Protein AF-A0A9E4I296-F1 (afdb_monomer_lite)

Sequence (325 aa):
MSIDKPSLLQEIITLGSLAELRAVCKNPHLSRGFYSGLVRCWNDNNGAQNANLTAVSNDRFKHILLFLSRNPRVSTNLDPFRLDVRGGLDHLEFNTRCWKLATVVPVEPDWAYVLSKLYRNLHRYTDDFDDVEQVLDRWRPAEEDAGVFSDENPFCAVREQIAAKFLIPSIDMLNDDDIAVRQAFYRTFDPERSEFRHFDWAEWLERDDWCDIWLSSNENIWRSTIGRSKLRGLLGCKSTKNPDYFVINEFDEREEEYRKSNPEWFDNQEDNEEYKNSDAELDRIRELEQIVWNLANAIDKRRSVGAVWLLLAALVGSFFGTAIW

Foldseek 3Di:
DDPPDDDPVLCCLAPNDLVSLLCVLQPQPDALLVLLVLLVLDDLPPDPDPPPHPRHDPVSSLSSLQSNLNHVVQLDPDPLVPDDVVSSVSNQSNLLSLLCCLVRPDLDQSSLQSSLSNLVRHADDDLSDPDLVVSLVNLDDDPVPVPPPDPPRSSLSNSLSSLLHNPDQDVCLCVPPRPSSVLSNLQHDACPPPRNVPDQCLVVCVVPVCSLVSNLNHVNLLLDPSSLVSSLVNVVVVCVVPVDPVSNVVSVVVNVVCCVVPVVSVVVPPPPPVVVVVVVVVVVVVVVVVVVVVVVVVVVVVVVVVVVVVVVVVVVVVVVVVVVD

Radius of gyration: 29.54 Å; chains: 1; bounding box: 55×49×124 Å

pLDDT: mean 83.53, std 15.39, range [41.41, 97.94]

Structure (mmCIF, N/CA/C/O backbone):
data_AF-A0A9E4I296-F1
#
_entry.id   AF-A0A9E4I296-F1
#
loop_
_atom_site.group_PDB
_atom_site.id
_atom_site.type_symbol
_atom_site.label_atom_id
_atom_site.label_alt_id
_atom_site.label_comp_id
_atom_site.label_asym_id
_atom_site.label_entity_id
_atom_site.label_seq_id
_atom_site.pdbx_PDB_ins_code
_atom_site.Cartn_x
_atom_site.Cartn_y
_atom_site.Cartn_z
_atom_site.occupancy
_atom_site.B_iso_or_equiv
_atom_site.auth_seq_id
_atom_site.auth_comp_id
_atom_site.auth_asym_id
_atom_site.auth_atom_id
_atom_site.pdbx_PDB_model_num
ATOM 1 N N . MET A 1 1 ? -21.985 -10.794 42.703 1.00 41.78 1 MET A N 1
ATOM 2 C CA . MET A 1 1 ? -21.148 -10.639 41.496 1.00 41.78 1 MET A CA 1
ATOM 3 C C . MET A 1 1 ? -20.792 -9.169 41.383 1.00 41.78 1 MET A C 1
ATOM 5 O O . MET A 1 1 ? -21.693 -8.365 41.191 1.00 41.78 1 MET A O 1
ATOM 9 N N . SER A 1 2 ? -19.530 -8.816 41.631 1.00 41.41 2 SER A N 1
ATOM 10 C CA . SER A 1 2 ? -19.021 -7.463 41.379 1.00 41.41 2 SER A CA 1
ATOM 11 C C . SER A 1 2 ? -18.905 -7.305 39.868 1.00 41.41 2 SER A C 1
ATOM 13 O O . SER A 1 2 ? -18.220 -8.106 39.238 1.00 41.41 2 SER A O 1
ATOM 15 N N . ILE A 1 3 ? -19.623 -6.351 39.277 1.00 50.31 3 ILE A N 1
ATOM 16 C CA . ILE A 1 3 ? -19.377 -5.957 37.889 1.00 50.31 3 ILE A CA 1
ATOM 17 C C . ILE A 1 3 ? -18.086 -5.148 37.949 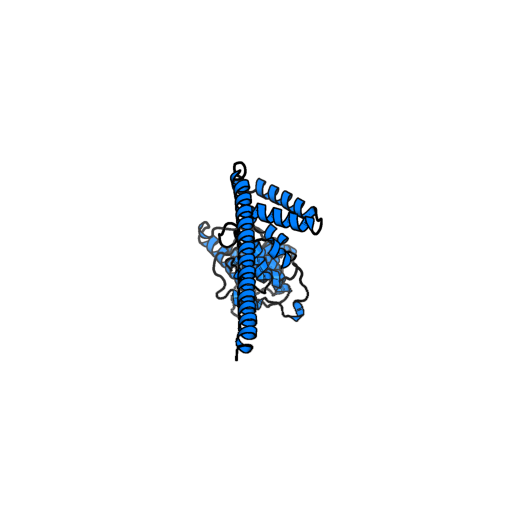1.00 50.31 3 ILE A C 1
ATOM 19 O O . ILE A 1 3 ? -18.099 -4.015 38.434 1.00 50.31 3 ILE A O 1
ATOM 23 N N . ASP A 1 4 ? -16.969 -5.763 37.562 1.00 66.62 4 ASP A N 1
ATOM 24 C CA . ASP A 1 4 ? -15.686 -5.072 37.505 1.00 66.62 4 ASP A CA 1
ATOM 25 C C . ASP A 1 4 ? -15.844 -3.817 36.650 1.00 66.62 4 ASP A C 1
ATOM 27 O O . ASP A 1 4 ? -16.292 -3.862 35.501 1.00 66.62 4 ASP A O 1
ATOM 31 N N . LYS A 1 5 ? -15.538 -2.669 37.257 1.00 69.75 5 LYS A N 1
ATOM 32 C CA . LYS A 1 5 ? -15.625 -1.379 36.584 1.00 69.75 5 LYS A CA 1
ATOM 33 C C . LYS A 1 5 ? -14.701 -1.426 35.356 1.00 69.75 5 LYS A C 1
ATOM 35 O O . LYS A 1 5 ? -13.534 -1.794 35.517 1.00 69.75 5 LYS A O 1
ATOM 40 N N . PRO A 1 6 ? -15.180 -1.061 34.152 1.00 74.44 6 PRO A N 1
ATOM 41 C CA . PRO A 1 6 ? -14.331 -1.033 32.970 1.00 74.44 6 PRO A CA 1
ATOM 42 C C . PRO A 1 6 ? -13.125 -0.122 33.217 1.00 74.44 6 PRO A C 1
ATOM 44 O O . PRO A 1 6 ? -13.228 0.902 33.899 1.00 74.44 6 PRO A O 1
ATOM 47 N N . SER A 1 7 ? -11.965 -0.505 32.682 1.00 86.69 7 SER A N 1
ATOM 48 C CA . SER A 1 7 ? -10.779 0.350 32.758 1.00 86.69 7 SER A CA 1
ATOM 49 C C . SER A 1 7 ? -11.037 1.682 32.042 1.00 86.69 7 SER A C 1
ATOM 51 O O . SER A 1 7 ? -11.818 1.738 31.093 1.00 86.69 7 SER A O 1
ATOM 53 N N . LEU A 1 8 ? -10.340 2.750 32.446 1.00 89.31 8 LEU A N 1
ATOM 54 C CA . LEU A 1 8 ? -10.450 4.061 31.791 1.00 89.31 8 LEU A CA 1
ATOM 55 C C . LEU A 1 8 ? -10.202 3.970 30.275 1.00 89.31 8 LEU A C 1
ATOM 57 O O . LEU A 1 8 ? -10.884 4.618 29.489 1.00 89.31 8 LEU A O 1
ATOM 61 N N . LEU A 1 9 ? -9.252 3.130 29.849 1.00 89.19 9 LEU A N 1
ATOM 62 C CA . LEU A 1 9 ? -8.991 2.906 28.427 1.00 89.19 9 LEU A CA 1
ATOM 63 C C . LEU A 1 9 ? -10.191 2.259 27.728 1.00 89.19 9 LEU A C 1
ATOM 65 O O . LEU A 1 9 ? -10.546 2.690 26.637 1.00 89.19 9 LEU A O 1
ATOM 69 N N . GLN A 1 10 ? -10.848 1.282 28.359 1.00 87.12 10 GLN A N 1
ATOM 70 C CA . GLN A 1 10 ? -12.055 0.650 27.818 1.00 87.12 10 GLN A CA 1
ATOM 71 C C . GLN A 1 10 ? -13.196 1.662 27.651 1.00 87.12 10 GLN A C 1
ATOM 73 O O . GLN A 1 10 ? -13.896 1.654 26.637 1.00 87.12 10 GLN A O 1
ATOM 78 N N . GLU A 1 11 ? -13.360 2.558 28.623 1.00 90.44 11 GLU A N 1
ATOM 79 C CA . GLU A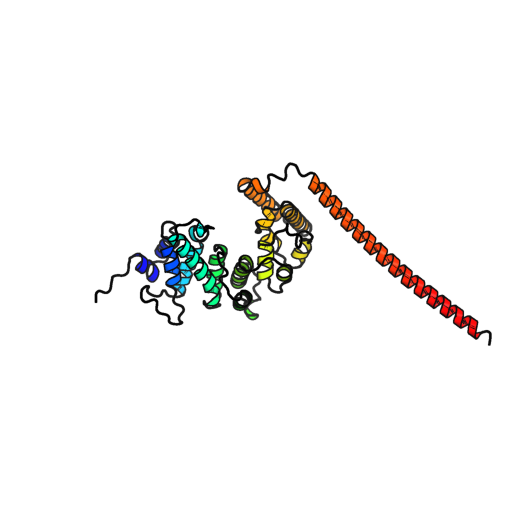 1 11 ? -14.354 3.630 28.576 1.00 90.44 11 GLU A CA 1
ATOM 80 C C . GLU A 1 11 ? -14.045 4.619 27.442 1.00 90.44 11 GLU A C 1
ATOM 82 O O . GLU A 1 11 ? -14.927 4.941 26.649 1.00 90.44 11 GLU A O 1
ATOM 87 N N . ILE A 1 12 ? -12.777 5.005 27.258 1.00 92.81 12 ILE A N 1
ATOM 88 C CA . ILE A 1 12 ? -12.362 5.855 26.131 1.00 92.81 12 ILE A CA 1
ATOM 89 C C . ILE A 1 12 ? -12.603 5.157 24.786 1.00 92.81 12 ILE A C 1
ATOM 91 O O . ILE A 1 12 ? -13.111 5.776 23.851 1.00 92.81 12 ILE A O 1
ATOM 95 N N . ILE A 1 13 ? -12.267 3.871 24.667 1.00 91.69 13 ILE A N 1
ATOM 96 C CA . ILE A 1 13 ? -12.440 3.103 23.425 1.00 91.69 13 ILE A CA 1
ATOM 97 C C . ILE A 1 13 ? -13.916 3.060 23.022 1.00 91.69 13 ILE A C 1
ATOM 99 O O . ILE A 1 13 ? -14.250 3.336 21.867 1.00 91.69 13 ILE A O 1
ATOM 103 N N . THR A 1 14 ? -14.795 2.768 23.978 1.00 90.38 14 THR A N 1
ATOM 104 C CA . THR A 1 14 ? -16.224 2.551 23.722 1.00 90.38 14 THR A CA 1
ATOM 105 C C . THR A 1 14 ? -17.031 3.849 23.657 1.00 90.38 14 THR A C 1
ATOM 107 O O . THR A 1 14 ? -17.846 3.999 22.750 1.00 90.38 14 THR A O 1
ATOM 110 N N . LEU A 1 15 ? -16.790 4.799 24.566 1.00 91.62 15 LEU A N 1
ATOM 111 C CA . LEU A 1 15 ? -17.649 5.970 24.789 1.00 91.62 15 LEU A CA 1
ATOM 112 C C . LEU A 1 15 ? -16.918 7.319 24.740 1.00 91.62 15 LEU A C 1
ATOM 114 O O . LEU A 1 15 ? -17.573 8.353 24.633 1.00 91.62 15 LEU A O 1
ATOM 118 N N . GLY A 1 16 ? -15.584 7.333 24.803 1.00 94.00 16 GLY A N 1
ATOM 119 C CA . GLY A 1 16 ? -14.805 8.575 24.804 1.00 94.00 16 GLY A CA 1
ATOM 120 C C . GLY A 1 16 ? -15.031 9.451 23.567 1.00 94.00 16 GLY A C 1
ATOM 121 O O . GLY A 1 16 ? -15.487 9.004 22.509 1.00 94.00 16 GLY A O 1
ATOM 122 N N . SER A 1 17 ? -14.638 10.715 23.641 1.00 97.12 17 SER A N 1
ATOM 123 C CA . SER A 1 17 ? -14.617 11.597 22.472 1.00 97.12 17 SER A CA 1
ATOM 124 C C . SER A 1 17 ? -13.666 11.076 21.379 1.00 97.12 17 SER A C 1
ATOM 126 O O . SER A 1 17 ? -12.742 10.300 21.639 1.00 97.12 17 SER A O 1
ATOM 128 N N . LEU A 1 18 ? -13.843 11.524 20.128 1.00 97.12 18 LEU A N 1
ATOM 129 C CA . LEU A 1 18 ? -12.904 11.185 19.045 1.00 97.12 18 LEU A CA 1
ATOM 130 C C . LEU A 1 18 ? -11.486 11.715 19.312 1.00 97.12 18 LEU A C 1
ATOM 132 O O . LEU A 1 18 ? -10.519 11.121 18.840 1.00 97.12 18 LEU A O 1
ATOM 136 N N . ALA A 1 19 ? -11.350 12.809 20.068 1.00 97.62 19 ALA A N 1
ATOM 137 C CA . ALA A 1 19 ? -10.053 13.356 20.455 1.00 97.62 19 ALA A CA 1
ATOM 138 C C . ALA A 1 19 ? -9.314 12.418 21.421 1.00 97.62 19 ALA A C 1
ATOM 140 O O . ALA A 1 19 ? -8.141 12.117 21.199 1.00 97.62 19 ALA A O 1
ATOM 141 N N . GLU A 1 20 ? -10.010 11.902 22.437 1.00 97.12 20 GLU A N 1
ATOM 142 C CA . GLU A 1 20 ? -9.451 10.926 23.379 1.00 97.12 20 GLU A CA 1
ATOM 143 C C . GLU A 1 20 ? -9.133 9.605 22.679 1.00 97.12 20 GLU A C 1
ATOM 145 O O . GLU A 1 20 ? -8.028 9.082 22.829 1.00 97.12 20 GLU A O 1
ATOM 150 N N . LEU A 1 21 ? -10.048 9.108 21.838 1.00 96.38 21 LEU A N 1
ATOM 151 C CA . LEU A 1 21 ? -9.815 7.903 21.043 1.00 96.38 21 LEU A CA 1
ATOM 152 C C . LEU A 1 21 ? -8.576 8.054 20.157 1.00 96.38 21 LEU A C 1
ATOM 154 O O . LEU A 1 21 ? -7.716 7.178 20.127 1.00 96.38 21 LEU A O 1
ATOM 158 N N . ARG A 1 22 ? -8.454 9.189 19.459 1.00 96.81 22 ARG A N 1
ATOM 159 C CA . ARG A 1 22 ? -7.293 9.494 18.620 1.00 96.81 22 ARG A CA 1
ATOM 160 C C . ARG A 1 22 ? -6.010 9.542 19.436 1.00 96.81 22 ARG A C 1
ATOM 162 O O . ARG A 1 22 ? -5.003 9.014 18.972 1.00 96.81 22 ARG A O 1
ATOM 169 N N . ALA A 1 23 ? -6.032 10.179 20.605 1.00 96.19 23 ALA A N 1
ATOM 170 C CA . ALA A 1 23 ? -4.871 10.256 21.483 1.00 96.19 23 ALA A CA 1
ATOM 171 C C . ALA A 1 23 ? -4.414 8.855 21.907 1.00 96.19 23 ALA A C 1
ATOM 173 O O . ALA A 1 23 ? -3.231 8.550 21.800 1.00 96.19 23 ALA A O 1
ATOM 174 N N . VAL A 1 24 ? -5.350 7.981 22.290 1.00 95.25 24 VAL A N 1
ATOM 175 C CA . VAL A 1 24 ? -5.065 6.585 22.650 1.00 95.25 24 VAL A CA 1
ATOM 176 C C . VAL A 1 24 ? -4.528 5.798 21.452 1.00 95.25 24 VAL A C 1
ATOM 178 O O . VAL A 1 24 ? -3.438 5.239 21.528 1.00 95.25 24 VAL A O 1
ATOM 181 N N . CYS A 1 25 ? -5.233 5.793 20.318 1.00 95.00 25 CYS A N 1
ATOM 182 C CA . CYS A 1 25 ? -4.851 5.006 19.143 1.00 95.00 25 CYS A CA 1
ATOM 183 C C . CYS A 1 25 ? -3.532 5.454 18.505 1.00 95.00 25 CYS A C 1
ATOM 185 O O . CYS A 1 25 ? -2.877 4.643 17.860 1.00 95.00 25 CYS A O 1
ATOM 187 N N . LYS A 1 26 ? -3.127 6.719 18.662 1.00 94.62 26 LYS A N 1
ATOM 188 C CA . LYS A 1 26 ? -1.867 7.242 18.112 1.00 94.62 26 LYS A CA 1
ATOM 189 C C . LYS A 1 26 ? -0.699 7.227 19.095 1.00 94.62 26 LYS A C 1
ATOM 191 O O . LYS A 1 26 ? 0.397 7.601 18.694 1.00 94.62 26 LYS A O 1
ATOM 196 N N . ASN A 1 27 ? -0.907 6.853 20.358 1.00 94.12 27 ASN A N 1
ATOM 197 C CA . ASN A 1 27 ? 0.124 6.950 21.390 1.00 94.12 27 ASN A CA 1
ATOM 198 C C . ASN A 1 27 ? 1.180 5.840 21.243 1.00 94.12 27 ASN A C 1
ATOM 200 O O . ASN A 1 27 ? 0.948 4.726 21.710 1.00 94.12 27 ASN A O 1
ATOM 204 N N . PRO A 1 28 ? 2.393 6.115 20.732 1.00 92.25 28 PRO A N 1
ATOM 205 C CA . PRO A 1 28 ? 3.381 5.074 20.465 1.00 92.25 28 PRO A CA 1
ATOM 206 C C . PRO A 1 28 ? 3.924 4.401 21.737 1.00 92.25 28 PRO A C 1
ATOM 208 O O . PRO A 1 28 ? 4.685 3.450 21.624 1.00 92.25 28 PRO A O 1
ATOM 211 N N . HIS A 1 29 ? 3.559 4.833 22.945 1.00 91.50 29 HIS A N 1
ATOM 212 C CA . HIS A 1 29 ? 4.027 4.237 24.199 1.00 91.50 29 HIS A CA 1
ATOM 213 C C . HIS A 1 29 ? 3.135 3.106 24.726 1.00 91.50 29 HIS A C 1
ATOM 215 O O . HIS A 1 29 ? 3.550 2.389 25.634 1.00 91.50 29 HIS A O 1
ATOM 221 N N . LEU A 1 30 ? 1.944 2.898 24.153 1.00 91.38 30 LEU A N 1
ATOM 222 C CA . LEU A 1 30 ? 1.099 1.755 24.511 1.00 91.38 30 LEU A CA 1
ATOM 223 C C . LEU A 1 30 ? 1.707 0.432 24.020 1.00 91.38 30 LEU A C 1
ATOM 225 O O . LEU A 1 30 ? 2.469 0.395 23.048 1.00 91.38 30 LEU A O 1
ATOM 229 N N . SER A 1 31 ? 1.388 -0.659 24.723 1.00 89.69 31 SER A N 1
ATOM 230 C CA . SER A 1 31 ? 1.909 -1.991 24.406 1.00 89.69 31 SER A CA 1
ATOM 231 C C . SER A 1 31 ? 1.342 -2.519 23.086 1.00 89.69 31 SER A C 1
ATOM 233 O O . SER A 1 31 ? 0.248 -2.151 22.664 1.00 89.69 31 SER A O 1
ATOM 235 N N . ARG A 1 32 ? 2.064 -3.430 22.426 1.00 87.25 32 ARG A N 1
ATOM 236 C CA . ARG A 1 32 ? 1.574 -4.058 21.186 1.00 87.25 32 ARG A CA 1
ATOM 237 C C . ARG A 1 32 ? 0.332 -4.911 21.425 1.00 87.25 32 ARG A C 1
ATOM 239 O O . ARG A 1 32 ? -0.625 -4.809 20.664 1.00 87.25 32 ARG A O 1
ATOM 246 N N . GLY A 1 33 ? 0.297 -5.633 22.545 1.00 87.44 33 GLY A N 1
ATOM 247 C CA . GLY A 1 33 ? -0.888 -6.363 22.985 1.00 87.44 33 GLY A CA 1
ATOM 248 C C . GLY A 1 33 ? -2.124 -5.479 23.166 1.00 87.44 33 GLY A C 1
ATOM 249 O O . GLY A 1 33 ? -3.233 -5.947 22.928 1.00 87.44 33 GLY A O 1
ATOM 250 N N . PHE A 1 34 ? -1.965 -4.192 23.502 1.00 91.00 34 PHE A N 1
ATOM 251 C CA . PHE A 1 34 ? -3.093 -3.257 23.522 1.00 91.00 34 PHE A CA 1
ATOM 252 C C . PHE A 1 34 ? -3.677 -3.044 22.118 1.00 91.00 34 PHE A C 1
ATOM 254 O O . PHE A 1 34 ? -4.889 -3.138 21.947 1.00 91.00 34 PHE A O 1
ATOM 261 N N . TYR A 1 35 ? -2.838 -2.824 21.101 1.00 91.06 35 TYR A N 1
ATOM 262 C CA . TYR A 1 35 ? -3.299 -2.651 19.717 1.00 91.06 35 TYR A CA 1
ATOM 263 C C . TYR A 1 35 ? -3.905 -3.922 19.130 1.00 91.06 35 TYR A C 1
ATOM 265 O O . TYR A 1 35 ? -4.963 -3.850 18.508 1.00 91.06 35 TYR A O 1
ATOM 273 N N . SER A 1 36 ? -3.286 -5.083 19.373 1.00 88.50 36 SER A N 1
ATOM 274 C CA . SER A 1 36 ? -3.891 -6.378 19.030 1.00 88.50 36 SER A CA 1
ATOM 275 C C . SER A 1 36 ? -5.264 -6.517 19.704 1.00 88.50 36 SER A C 1
ATOM 277 O O . SER A 1 36 ? -6.259 -6.827 19.048 1.00 88.50 36 SER A O 1
ATOM 279 N N . GLY A 1 37 ? -5.356 -6.164 20.991 1.00 88.12 37 GLY A N 1
ATOM 280 C CA . GLY A 1 37 ? -6.607 -6.118 21.747 1.00 88.12 37 GLY A CA 1
ATOM 281 C C . GLY A 1 37 ? -7.673 -5.213 21.123 1.00 88.12 37 GLY A C 1
ATOM 282 O O . GLY A 1 37 ? -8.823 -5.627 21.030 1.00 88.12 37 GLY A O 1
ATOM 283 N N . LEU A 1 38 ? -7.304 -4.025 20.629 1.00 89.38 38 LEU A N 1
ATOM 284 C CA . LEU A 1 38 ? -8.240 -3.122 19.948 1.00 89.38 38 LEU A CA 1
ATOM 285 C C . LEU A 1 38 ? -8.857 -3.753 18.702 1.00 89.38 38 LEU A C 1
ATOM 287 O O . LEU A 1 38 ? -10.064 -3.647 18.504 1.00 89.38 38 LEU A O 1
ATOM 291 N N . VAL A 1 39 ? -8.047 -4.415 17.874 1.00 88.88 39 VAL A N 1
ATOM 292 C CA . VAL A 1 39 ? -8.544 -5.089 16.665 1.00 88.88 39 VAL A CA 1
ATOM 293 C C . VAL A 1 39 ? -9.437 -6.276 17.040 1.00 88.88 39 VAL A C 1
ATOM 295 O O . VAL A 1 39 ? -10.419 -6.546 16.356 1.00 88.88 39 VAL A O 1
ATOM 298 N N . ARG A 1 40 ? -9.168 -6.937 18.175 1.00 85.44 40 ARG A N 1
ATOM 299 C CA . ARG A 1 40 ? -10.017 -8.008 18.735 1.00 85.44 40 ARG A CA 1
ATOM 300 C C . ARG A 1 40 ? -11.362 -7.517 19.273 1.00 85.44 40 ARG A C 1
ATOM 302 O O . ARG A 1 40 ? -12.264 -8.336 19.410 1.00 85.44 40 ARG A O 1
ATOM 309 N N . CYS A 1 41 ? -11.507 -6.227 19.584 1.00 80.31 41 CYS A N 1
ATOM 310 C CA . CYS A 1 41 ? -12.778 -5.659 20.046 1.00 80.31 41 CYS A CA 1
ATOM 311 C C . CYS A 1 41 ? -13.833 -5.571 18.937 1.00 80.31 41 CYS A C 1
ATOM 313 O O . CYS A 1 41 ? -15.008 -5.349 19.244 1.00 80.31 41 CYS A O 1
ATOM 315 N N . TRP A 1 42 ? -13.436 -5.690 17.667 1.00 83.44 42 TRP A N 1
ATOM 316 C CA . TRP A 1 42 ? -14.403 -5.754 16.586 1.00 83.44 42 TRP A CA 1
ATOM 317 C C . TRP A 1 42 ? -15.063 -7.120 16.577 1.00 83.44 42 TRP A C 1
ATOM 319 O O . TRP A 1 42 ? -14.422 -8.149 16.359 1.00 83.44 42 TRP A O 1
ATOM 329 N N . ASN A 1 43 ? -16.357 -7.103 16.857 1.00 67.25 43 ASN A N 1
ATOM 330 C CA . ASN A 1 43 ? -17.188 -8.274 16.744 1.00 67.25 43 ASN A CA 1
ATOM 331 C C . ASN A 1 43 ? -17.738 -8.270 15.321 1.00 67.25 43 ASN A C 1
ATOM 333 O O . ASN A 1 43 ? -18.546 -7.409 14.970 1.00 67.25 43 ASN A O 1
ATOM 337 N N . ASP A 1 44 ? -17.295 -9.225 14.509 1.00 63.31 44 ASP A N 1
ATOM 338 C CA . ASP A 1 44 ? -18.117 -9.670 13.396 1.00 63.31 44 ASP A CA 1
ATOM 339 C C . ASP A 1 44 ? -19.493 -10.011 14.002 1.00 63.31 44 ASP A C 1
ATOM 341 O O . ASP A 1 44 ? -19.586 -10.740 14.995 1.00 63.31 44 ASP A O 1
ATOM 345 N N . ASN A 1 45 ? -20.570 -9.447 13.457 1.00 52.81 45 ASN A N 1
ATOM 346 C CA . ASN A 1 45 ? -21.940 -9.718 13.895 1.00 52.81 45 ASN A CA 1
ATOM 347 C C . ASN A 1 45 ? -22.315 -11.225 13.855 1.00 52.81 45 ASN A C 1
ATOM 349 O O . ASN A 1 45 ? -23.404 -11.583 14.294 1.00 52.81 45 ASN A O 1
ATOM 353 N N . ASN A 1 46 ? -21.416 -12.114 13.416 1.00 49.47 46 ASN A N 1
ATOM 354 C CA . ASN A 1 46 ? -21.523 -13.575 13.445 1.00 49.47 46 ASN A CA 1
ATOM 355 C C . ASN A 1 46 ? -21.316 -14.258 14.823 1.00 49.47 46 ASN A C 1
ATOM 357 O O . ASN A 1 46 ? -21.244 -15.483 14.904 1.00 49.47 46 ASN A O 1
ATOM 361 N N . GLY A 1 47 ? -21.299 -13.519 15.938 1.00 45.44 47 GLY A N 1
ATOM 362 C CA . GLY A 1 47 ? -21.762 -14.064 17.228 1.00 45.44 47 GLY A CA 1
ATOM 363 C C . GLY A 1 47 ? -20.787 -14.906 18.069 1.00 45.44 47 GLY A C 1
ATOM 364 O O . GLY A 1 47 ? -21.209 -15.469 19.082 1.00 45.44 47 GLY A O 1
ATOM 365 N N . ALA A 1 48 ? -19.492 -14.963 17.753 1.00 46.47 48 ALA A N 1
ATOM 366 C CA . ALA A 1 48 ? -18.510 -15.626 18.619 1.00 46.47 48 ALA A CA 1
ATOM 367 C C . ALA A 1 48 ? -18.039 -14.688 19.752 1.00 46.47 48 ALA A C 1
ATOM 369 O O . ALA A 1 48 ? -17.032 -13.990 19.647 1.00 46.47 48 ALA A O 1
ATOM 370 N N . GLN A 1 49 ? -18.802 -14.673 20.848 1.00 44.38 49 GLN A N 1
ATOM 371 C CA . GLN A 1 49 ? -18.549 -13.897 22.066 1.00 44.38 49 GLN A CA 1
ATOM 372 C C . GLN A 1 49 ? -17.134 -14.118 22.636 1.00 44.38 49 GLN A C 1
ATOM 374 O O . GLN A 1 49 ? -16.885 -15.089 23.348 1.00 44.38 49 GLN A O 1
ATOM 379 N N . ASN A 1 50 ? -16.230 -13.155 22.455 1.00 47.31 50 ASN A N 1
ATOM 380 C CA . ASN A 1 50 ? -15.169 -12.935 23.438 1.00 47.31 50 ASN A CA 1
ATOM 381 C C . ASN A 1 50 ? -15.726 -12.007 24.525 1.00 47.31 50 ASN A C 1
ATOM 383 O O . ASN A 1 50 ? -15.671 -10.787 24.412 1.00 47.31 50 ASN A O 1
ATOM 387 N N . ALA A 1 51 ? -16.277 -12.610 25.580 1.00 46.91 51 ALA A N 1
ATOM 388 C CA . ALA A 1 51 ? -17.037 -11.971 26.661 1.00 46.91 51 ALA A CA 1
ATOM 389 C C . ALA A 1 51 ? -16.293 -10.896 27.493 1.00 46.91 51 ALA A C 1
ATOM 391 O O . ALA A 1 51 ? -16.880 -10.328 28.409 1.00 46.91 51 ALA A O 1
ATOM 392 N N . ASN A 1 52 ? -15.024 -10.598 27.195 1.00 53.53 52 ASN A N 1
ATOM 393 C CA . ASN A 1 52 ? -14.177 -9.763 28.052 1.00 53.53 52 ASN A CA 1
ATOM 394 C C . ASN A 1 52 ? -13.940 -8.339 27.526 1.00 53.53 52 ASN A C 1
ATOM 396 O O . ASN A 1 52 ? -13.437 -7.502 28.272 1.00 53.53 52 ASN A O 1
ATOM 400 N N . LEU A 1 53 ? -14.299 -8.036 26.275 1.00 56.41 53 LEU A N 1
ATOM 401 C CA . LEU A 1 53 ? -14.200 -6.689 25.712 1.00 56.41 53 LEU A CA 1
ATOM 402 C C . LEU A 1 53 ? -15.563 -6.309 25.136 1.00 56.41 53 LEU A C 1
ATOM 404 O O . LEU A 1 53 ? -16.095 -6.996 24.269 1.00 56.41 53 LEU A O 1
ATOM 408 N N . THR A 1 54 ? -16.151 -5.232 25.655 1.00 66.25 54 THR A N 1
ATOM 409 C CA . THR A 1 54 ? -17.402 -4.666 25.144 1.00 66.25 54 THR A CA 1
ATOM 410 C C . THR A 1 54 ? -17.258 -4.380 23.651 1.00 66.25 54 THR A C 1
ATOM 412 O O . THR A 1 54 ? -16.384 -3.609 23.253 1.00 66.25 54 THR A O 1
ATOM 415 N N . ALA A 1 55 ? -18.098 -5.024 22.838 1.00 74.25 55 ALA A N 1
ATOM 416 C CA . ALA A 1 55 ? -18.101 -4.853 21.391 1.00 74.25 55 ALA A CA 1
ATOM 417 C C . ALA A 1 55 ? -18.264 -3.369 21.030 1.00 74.25 55 ALA A C 1
ATOM 419 O O . ALA A 1 55 ? -19.149 -2.684 21.549 1.00 74.25 55 ALA A O 1
ATOM 420 N N . VAL A 1 56 ? -17.393 -2.870 20.154 1.00 86.94 56 VAL A N 1
ATOM 421 C CA . VAL A 1 56 ? -17.486 -1.509 19.610 1.00 86.94 56 VAL A CA 1
ATOM 422 C C . VAL A 1 56 ? -18.389 -1.502 18.378 1.00 86.94 56 VAL A C 1
ATOM 424 O O . VAL A 1 56 ? -18.413 -2.470 17.622 1.00 86.94 56 VAL A O 1
ATOM 427 N N . SER A 1 57 ? -19.129 -0.412 18.154 1.00 89.19 57 SER A N 1
ATOM 428 C CA . SER A 1 57 ? -19.912 -0.259 16.922 1.00 89.19 57 SER A CA 1
ATOM 429 C C . SER A 1 57 ? -19.002 -0.189 15.690 1.00 89.19 57 SER A C 1
ATOM 431 O O . SER A 1 57 ? -17.839 0.213 15.790 1.00 89.19 57 SER A O 1
ATOM 433 N N . ASN A 1 58 ? -19.540 -0.526 14.513 1.00 91.12 58 ASN A N 1
ATOM 434 C CA . ASN A 1 58 ? -18.787 -0.472 13.255 1.00 91.12 58 ASN A CA 1
ATOM 435 C C . ASN A 1 58 ? -18.188 0.917 12.994 1.00 91.12 58 ASN A C 1
ATOM 437 O O . ASN A 1 58 ? -16.998 1.015 12.713 1.00 91.12 58 ASN A O 1
ATOM 441 N N . ASP A 1 59 ? -18.959 1.992 13.168 1.00 93.69 59 ASP A N 1
ATOM 442 C CA . ASP A 1 59 ? -18.466 3.360 12.943 1.00 93.69 59 ASP A CA 1
ATOM 443 C C . ASP A 1 59 ? -17.330 3.724 13.900 1.00 93.69 59 ASP A C 1
ATOM 445 O O . ASP A 1 59 ? -16.312 4.304 13.511 1.00 93.69 59 ASP A O 1
ATOM 449 N N . ARG A 1 60 ? -17.460 3.320 15.167 1.00 93.81 60 ARG A N 1
ATOM 450 C CA . ARG A 1 60 ? -16.408 3.524 16.159 1.00 93.81 60 ARG A CA 1
ATOM 451 C C . ARG A 1 60 ? -15.149 2.748 15.785 1.00 93.81 60 ARG A C 1
ATOM 453 O O . ARG A 1 60 ? -14.048 3.287 15.896 1.00 93.81 60 ARG A O 1
ATOM 460 N N . PHE A 1 61 ? -15.301 1.515 15.313 1.00 95.06 61 PHE A N 1
ATOM 461 C CA . PHE A 1 61 ? -14.180 0.685 14.894 1.00 95.06 61 PHE A CA 1
ATOM 462 C C . PHE A 1 61 ? -13.488 1.215 13.630 1.00 95.06 61 PHE A C 1
ATOM 464 O O . PHE A 1 61 ? -12.259 1.282 13.603 1.00 95.06 61 PHE A O 1
ATOM 471 N N . LYS A 1 62 ? -14.241 1.716 12.641 1.00 96.12 62 LYS A N 1
ATOM 472 C CA . LYS A 1 62 ? -13.688 2.435 11.478 1.00 96.12 62 LYS A CA 1
ATOM 473 C C . LYS A 1 62 ? -12.778 3.590 11.927 1.00 96.12 62 LYS A C 1
ATOM 475 O O . LYS A 1 62 ? -11.657 3.726 11.435 1.00 96.12 62 LYS A O 1
ATOM 480 N N . HIS A 1 63 ? -13.197 4.385 12.920 1.00 96.94 63 HIS A N 1
ATOM 481 C CA . HIS A 1 63 ? -12.351 5.444 13.489 1.00 96.94 63 HIS A CA 1
ATOM 482 C C . HIS A 1 63 ? -11.099 4.916 14.199 1.00 96.94 63 HIS A C 1
ATOM 484 O O . HIS A 1 63 ? -10.028 5.505 14.039 1.00 96.94 63 HIS A O 1
ATOM 490 N N . ILE A 1 64 ? -11.208 3.814 14.949 1.00 95.88 64 ILE A N 1
ATOM 491 C CA . ILE A 1 64 ? -10.054 3.149 15.575 1.00 95.88 64 ILE A CA 1
ATOM 492 C C . ILE A 1 64 ? -9.018 2.798 14.504 1.00 95.88 64 ILE A C 1
ATOM 494 O O . ILE A 1 64 ? -7.869 3.226 14.609 1.00 95.88 64 ILE A O 1
ATOM 498 N N . LEU A 1 65 ? -9.425 2.100 13.441 1.00 96.69 65 LEU A N 1
ATOM 499 C CA . LEU A 1 65 ? -8.535 1.700 12.348 1.00 96.69 65 LEU A CA 1
ATOM 500 C C . LEU A 1 65 ? -7.905 2.904 11.631 1.00 96.69 65 LEU A C 1
ATOM 502 O O . LEU A 1 65 ? -6.702 2.905 11.374 1.00 96.69 65 LEU A O 1
ATOM 506 N N . LEU A 1 66 ? -8.671 3.971 11.378 1.00 96.44 66 LEU A N 1
ATOM 507 C CA . LEU A 1 66 ? -8.151 5.211 10.781 1.00 96.44 66 LEU A CA 1
ATOM 508 C C . LEU A 1 66 ? -7.132 5.937 11.665 1.00 96.44 66 LEU A C 1
ATOM 510 O O . LEU A 1 66 ? -6.256 6.644 11.163 1.00 96.44 66 LEU A O 1
ATOM 514 N N . PHE A 1 67 ? -7.257 5.837 12.985 1.00 96.88 67 PHE A N 1
ATOM 515 C CA . PHE A 1 67 ? -6.267 6.415 13.886 1.00 96.88 67 PHE A CA 1
ATOM 516 C C . PHE A 1 67 ? -5.036 5.521 14.017 1.00 96.88 67 PHE A C 1
ATOM 518 O O . PHE A 1 67 ? -3.925 6.056 14.032 1.00 96.88 67 PHE A O 1
ATOM 525 N N . LEU A 1 68 ? -5.224 4.199 14.040 1.00 95.25 68 LEU A N 1
ATOM 526 C CA . LEU A 1 68 ? -4.143 3.213 14.057 1.00 95.25 68 LEU A CA 1
ATOM 527 C C . LEU A 1 68 ? -3.302 3.244 12.781 1.00 95.25 68 LEU A C 1
ATOM 529 O O . LEU A 1 68 ? -2.084 3.149 12.876 1.00 95.25 68 LEU A O 1
ATOM 533 N N . SER A 1 69 ? -3.905 3.477 11.613 1.00 95.00 69 SER A N 1
ATOM 534 C CA . SER A 1 69 ? -3.170 3.609 10.346 1.00 95.00 69 SER A CA 1
ATOM 535 C C . SER A 1 69 ? -2.161 4.761 10.336 1.00 95.00 69 SER A C 1
ATOM 537 O O . SER A 1 69 ? -1.255 4.794 9.515 1.00 95.00 69 SER A O 1
ATOM 539 N N . ARG A 1 70 ? -2.302 5.717 11.261 1.00 93.81 70 ARG A N 1
ATOM 540 C CA . ARG A 1 70 ? -1.388 6.852 11.447 1.00 93.81 70 ARG A CA 1
ATOM 541 C C . ARG A 1 70 ? -0.477 6.686 12.664 1.00 93.81 70 ARG A C 1
ATOM 543 O O . ARG A 1 70 ? 0.147 7.662 13.081 1.00 93.81 70 ARG A O 1
ATOM 550 N N . ASN A 1 71 ? -0.464 5.514 13.293 1.00 93.88 71 ASN A N 1
ATOM 551 C CA . ASN A 1 71 ? 0.407 5.228 14.421 1.00 93.88 71 ASN A CA 1
ATOM 552 C C . ASN A 1 71 ? 1.770 4.736 13.902 1.00 93.88 71 ASN A C 1
ATOM 554 O O . ASN A 1 71 ? 1.814 3.696 13.246 1.00 93.88 71 ASN A O 1
ATOM 558 N N . PRO A 1 72 ? 2.890 5.404 14.239 1.00 90.12 72 PRO A N 1
ATOM 559 C CA . PRO A 1 72 ? 4.215 5.009 13.760 1.00 90.12 72 PRO A CA 1
ATOM 560 C C . PRO A 1 72 ? 4.595 3.559 14.084 1.00 90.12 72 PRO A C 1
ATOM 562 O O . PRO A 1 72 ? 5.329 2.933 13.324 1.00 90.12 72 PRO A O 1
ATOM 565 N N . ARG A 1 73 ? 4.085 2.994 15.192 1.00 86.94 73 ARG A N 1
ATOM 566 C CA . ARG A 1 73 ? 4.364 1.595 15.553 1.00 86.94 73 ARG A CA 1
ATOM 567 C C . ARG A 1 73 ? 3.739 0.596 14.589 1.00 86.94 73 ARG A C 1
ATOM 569 O O . ARG A 1 73 ? 4.302 -0.479 14.423 1.00 86.94 73 ARG A O 1
ATOM 576 N N . VAL A 1 74 ? 2.589 0.935 14.006 1.00 84.81 74 VAL A N 1
ATOM 577 C CA . VAL A 1 74 ? 1.909 0.086 13.021 1.00 84.81 74 VAL A CA 1
ATOM 578 C C . VAL A 1 74 ? 2.726 0.046 11.731 1.00 84.81 74 VAL A C 1
ATOM 580 O O . VAL A 1 74 ? 2.959 -1.034 11.202 1.00 84.81 74 VAL A O 1
ATOM 583 N N . SER A 1 75 ? 3.260 1.196 11.309 1.00 83.81 75 SER A N 1
ATOM 584 C CA . SER A 1 75 ? 4.088 1.328 10.104 1.00 83.81 75 SER A CA 1
ATOM 585 C C . SER A 1 75 ? 5.523 0.813 10.245 1.00 83.81 75 SER A C 1
ATOM 587 O O . SER A 1 75 ? 6.262 0.792 9.262 1.00 83.81 75 SER A O 1
ATOM 589 N N . THR A 1 76 ? 5.967 0.430 11.445 1.00 86.75 76 THR A N 1
ATOM 590 C CA . THR A 1 76 ? 7.357 0.002 11.648 1.00 86.75 76 THR A CA 1
ATOM 591 C C . THR A 1 76 ? 7.547 -1.421 11.128 1.00 86.75 76 THR A C 1
ATOM 593 O O . THR A 1 76 ? 6.939 -2.353 11.658 1.00 86.75 76 THR A O 1
ATOM 596 N N . ASN A 1 77 ? 8.439 -1.602 10.148 1.00 83.31 77 ASN A N 1
ATOM 597 C CA . ASN A 1 77 ? 8.877 -2.929 9.729 1.00 83.31 77 ASN A CA 1
ATOM 598 C C . ASN A 1 77 ? 9.774 -3.534 10.818 1.00 83.31 77 ASN A C 1
ATOM 600 O O . ASN A 1 77 ? 10.959 -3.224 10.928 1.00 83.31 77 ASN A O 1
ATOM 604 N N . LEU A 1 78 ? 9.172 -4.335 11.690 1.00 80.88 78 LEU A N 1
ATOM 605 C CA . LEU A 1 78 ? 9.871 -5.045 12.752 1.00 80.88 78 LEU A CA 1
ATOM 606 C C . LEU A 1 78 ? 10.136 -6.474 12.315 1.00 80.88 78 LEU A C 1
ATOM 608 O O . LEU A 1 78 ? 9.218 -7.141 11.861 1.00 80.88 78 LEU A O 1
ATOM 612 N N . ASP A 1 79 ? 11.351 -6.959 12.543 1.00 79.06 79 ASP A N 1
ATOM 613 C CA . ASP A 1 79 ? 11.623 -8.391 12.524 1.00 79.06 79 ASP A CA 1
ATOM 614 C C . ASP A 1 79 ? 10.975 -9.015 13.779 1.00 79.06 79 ASP A C 1
ATOM 616 O O . ASP A 1 79 ? 11.458 -8.773 14.897 1.00 79.06 79 ASP A O 1
ATOM 620 N N . PRO A 1 80 ? 9.871 -9.778 13.644 1.00 72.19 80 PRO A N 1
ATOM 621 C CA . PRO A 1 80 ? 9.168 -10.335 14.795 1.00 72.19 80 PRO A CA 1
ATOM 622 C C . PRO A 1 80 ? 10.040 -11.325 15.579 1.00 72.19 80 PRO A C 1
ATOM 624 O O . PRO A 1 80 ? 9.796 -11.522 16.768 1.00 72.19 80 PRO A O 1
ATOM 627 N N . PHE A 1 81 ? 11.088 -11.887 14.964 1.00 74.00 81 PHE A N 1
ATOM 628 C CA . PHE A 1 81 ? 12.020 -12.821 15.600 1.00 74.00 81 PHE A CA 1
ATOM 629 C C . PHE A 1 81 ? 13.093 -12.127 16.450 1.00 74.00 81 PHE A C 1
ATOM 631 O O . PHE A 1 81 ? 13.777 -12.783 17.234 1.00 74.00 81 PHE A O 1
ATOM 638 N N . ARG A 1 82 ? 13.235 -10.800 16.326 1.00 77.88 82 ARG A N 1
ATOM 639 C CA . ARG A 1 82 ? 14.148 -9.981 17.145 1.00 77.88 82 ARG A CA 1
ATOM 640 C C . ARG A 1 82 ? 13.477 -9.331 18.352 1.00 77.88 82 ARG A C 1
ATOM 642 O O . ARG A 1 82 ? 14.162 -8.733 19.180 1.00 77.88 82 ARG A O 1
ATOM 649 N N . LEU A 1 83 ? 12.152 -9.407 18.444 1.00 76.88 83 LEU A N 1
ATOM 650 C CA . LEU A 1 83 ? 11.402 -8.941 19.607 1.00 76.88 83 LEU A CA 1
ATOM 651 C C . LEU A 1 83 ? 11.394 -10.010 20.704 1.00 76.88 83 LEU A C 1
ATOM 653 O O . LEU A 1 83 ? 11.688 -11.181 20.464 1.00 76.88 83 LEU A O 1
ATOM 657 N N . ASP A 1 84 ? 11.031 -9.615 21.925 1.00 84.25 84 ASP A N 1
ATOM 658 C CA . ASP A 1 84 ? 10.677 -10.603 22.936 1.00 84.25 84 ASP A CA 1
ATOM 659 C C . ASP A 1 84 ? 9.504 -11.454 22.424 1.00 84.25 84 ASP A C 1
ATOM 661 O O . ASP A 1 84 ? 8.631 -10.959 21.708 1.00 84.25 84 ASP A O 1
ATOM 665 N N . VAL A 1 85 ? 9.476 -12.742 22.787 1.00 81.00 85 VAL A N 1
ATOM 666 C CA . VAL A 1 85 ? 8.513 -13.718 22.237 1.00 81.00 85 VAL A CA 1
ATOM 667 C C . VAL A 1 85 ? 7.080 -13.178 22.267 1.00 81.00 85 VAL A C 1
ATOM 669 O O . VAL A 1 85 ? 6.338 -13.314 21.300 1.00 81.00 85 VAL A O 1
ATOM 672 N N . ARG A 1 86 ? 6.698 -12.500 23.355 1.00 83.44 86 ARG A N 1
ATOM 673 C CA . ARG A 1 86 ? 5.360 -11.924 23.505 1.00 83.44 86 ARG A CA 1
ATOM 674 C C . ARG A 1 86 ? 5.125 -10.710 22.604 1.00 83.44 86 ARG A C 1
ATOM 676 O O . ARG A 1 86 ? 4.092 -10.648 21.947 1.00 83.44 86 ARG A O 1
ATOM 683 N N . GLY A 1 87 ? 6.058 -9.760 22.548 1.00 81.88 87 GLY A N 1
ATOM 684 C CA . GLY A 1 87 ? 5.917 -8.569 21.712 1.00 81.88 87 GLY A CA 1
ATOM 685 C C . GLY A 1 87 ? 5.927 -8.875 20.214 1.00 81.88 87 GLY A C 1
ATOM 686 O O . GLY A 1 87 ? 5.224 -8.195 19.465 1.00 81.88 87 GLY A O 1
ATOM 687 N N . GLY A 1 88 ? 6.677 -9.898 19.789 1.00 84.62 88 GLY A N 1
ATOM 688 C CA . GLY A 1 88 ? 6.657 -10.413 18.418 1.00 84.62 88 GLY A CA 1
ATOM 689 C C . GLY A 1 88 ? 5.310 -11.036 18.050 1.00 84.62 88 GLY A C 1
ATOM 690 O O . GLY A 1 88 ? 4.729 -10.674 17.028 1.00 84.62 88 GLY A O 1
ATOM 691 N N . LEU A 1 89 ? 4.767 -11.896 18.921 1.00 86.44 89 LEU A N 1
ATOM 692 C CA . LEU A 1 89 ? 3.455 -12.523 18.720 1.00 86.44 89 LEU A CA 1
ATOM 693 C C . LEU A 1 89 ? 2.316 -11.499 18.662 1.00 86.44 89 LEU A C 1
ATOM 695 O O . LEU A 1 89 ? 1.472 -11.589 17.776 1.00 86.44 89 LEU A O 1
ATOM 699 N N . ASP A 1 90 ? 2.312 -10.503 19.553 1.00 88.50 90 ASP A N 1
ATOM 700 C CA . ASP A 1 90 ? 1.288 -9.451 19.554 1.00 88.50 90 ASP A CA 1
ATOM 701 C C . ASP A 1 90 ? 1.317 -8.622 18.253 1.00 88.50 90 ASP A C 1
ATOM 703 O O . ASP A 1 90 ? 0.268 -8.237 17.735 1.00 88.50 90 ASP A O 1
ATOM 707 N N . HIS A 1 91 ? 2.514 -8.333 17.720 1.00 88.25 91 HIS A N 1
ATOM 708 C CA . HIS A 1 91 ? 2.683 -7.594 16.459 1.00 88.25 91 HIS A CA 1
ATOM 709 C C . HIS A 1 91 ? 2.199 -8.399 15.256 1.00 88.25 91 HIS A C 1
ATOM 711 O O . HIS A 1 91 ? 1.506 -7.862 14.389 1.00 88.25 91 HIS A O 1
ATOM 717 N N . LEU A 1 92 ? 2.554 -9.685 15.220 1.00 89.62 92 LEU A N 1
ATOM 718 C CA . LEU A 1 92 ? 2.124 -10.602 14.175 1.00 89.62 92 LEU A CA 1
ATOM 719 C C . LEU A 1 92 ? 0.601 -10.768 14.197 1.00 89.62 92 LEU A C 1
ATOM 721 O O . LEU A 1 92 ? -0.047 -10.567 13.176 1.00 89.62 92 LEU A O 1
ATOM 725 N N . GLU A 1 93 ? 0.018 -11.026 15.374 1.00 89.88 93 GLU A N 1
ATOM 726 C CA . GLU A 1 93 ? -1.434 -11.157 15.533 1.00 89.88 93 GLU A CA 1
ATOM 727 C C . GLU A 1 93 ? -2.163 -9.892 15.063 1.00 89.88 93 GLU A C 1
ATOM 729 O O . GLU A 1 93 ? -3.161 -9.985 14.347 1.00 89.88 93 GLU A O 1
ATOM 734 N N . PHE A 1 94 ? -1.666 -8.710 15.437 1.00 92.06 94 PHE A N 1
ATOM 735 C CA . PHE A 1 94 ? -2.239 -7.442 14.996 1.00 92.06 94 PHE A CA 1
ATOM 736 C C . PHE A 1 94 ? -2.238 -7.305 13.464 1.00 92.06 94 PHE A C 1
ATOM 738 O O . PHE A 1 94 ? -3.278 -6.973 12.892 1.00 92.06 94 PHE A O 1
ATOM 745 N N . ASN A 1 95 ? -1.105 -7.570 12.801 1.00 92.62 95 ASN A N 1
ATOM 746 C CA . ASN A 1 95 ? -0.998 -7.453 11.341 1.00 92.62 95 ASN A CA 1
ATOM 747 C C . ASN A 1 95 ? -1.914 -8.459 10.638 1.00 92.62 95 ASN A C 1
ATOM 749 O O . ASN A 1 95 ? -2.742 -8.051 9.824 1.00 92.62 95 ASN A O 1
ATOM 753 N N . THR A 1 96 ? -1.847 -9.737 11.024 1.00 92.12 96 THR A N 1
ATOM 754 C CA . THR A 1 96 ? -2.693 -10.797 10.461 1.00 92.12 96 THR A CA 1
ATOM 755 C C . THR A 1 96 ? -4.175 -10.470 10.605 1.00 92.12 96 THR A C 1
ATOM 757 O O . THR A 1 96 ? -4.946 -10.625 9.660 1.00 92.12 96 THR A O 1
ATOM 760 N N . ARG A 1 97 ? -4.614 -9.985 11.775 1.00 91.88 97 ARG A N 1
ATOM 761 C CA . ARG A 1 97 ? -6.021 -9.605 11.974 1.00 91.88 97 ARG A CA 1
ATOM 762 C C . ARG A 1 97 ? -6.425 -8.427 11.101 1.00 91.88 97 ARG A C 1
ATOM 764 O O . ARG A 1 97 ? -7.521 -8.456 10.554 1.00 91.88 97 ARG A O 1
ATOM 771 N N . CYS A 1 98 ? -5.568 -7.417 10.966 1.00 95.00 98 CYS A N 1
ATOM 772 C CA . CYS A 1 98 ? -5.853 -6.276 10.105 1.00 95.00 98 CYS A CA 1
ATOM 773 C C . CYS A 1 98 ? -6.005 -6.699 8.636 1.00 95.00 98 CYS A C 1
ATOM 775 O O . CYS A 1 98 ? -6.969 -6.282 7.995 1.00 95.00 98 CYS A O 1
ATOM 777 N N . TRP A 1 99 ? -5.121 -7.555 8.112 1.00 96.19 99 TRP A N 1
ATOM 778 C CA . TRP A 1 99 ? -5.253 -8.088 6.749 1.00 96.19 99 TRP A CA 1
ATOM 779 C C . TRP A 1 99 ? -6.527 -8.915 6.577 1.00 96.19 99 TRP A C 1
ATOM 781 O O . TRP A 1 99 ? -7.276 -8.702 5.626 1.00 96.19 99 TRP A O 1
ATOM 791 N N . LYS A 1 100 ? -6.859 -9.763 7.557 1.00 94.44 100 LYS A N 1
ATOM 792 C CA . LYS A 1 100 ? -8.097 -10.555 7.541 1.00 94.44 100 LYS A CA 1
ATOM 793 C C . LYS A 1 100 ? -9.374 -9.722 7.548 1.00 94.44 100 LYS A C 1
ATOM 795 O O . LYS A 1 100 ? -10.406 -10.245 7.151 1.00 94.44 100 LYS A O 1
ATOM 800 N N . LEU A 1 101 ? -9.337 -8.436 7.915 1.00 95.38 101 LEU A N 1
ATOM 801 C CA . LEU A 1 101 ? -10.513 -7.569 7.775 1.00 95.38 101 LEU A CA 1
ATOM 802 C C . LEU A 1 101 ? -11.035 -7.547 6.331 1.00 95.38 101 LEU A C 1
ATOM 804 O O . LEU A 1 101 ? -12.249 -7.553 6.149 1.00 95.38 101 LEU A O 1
ATOM 808 N N . ALA A 1 102 ? -10.160 -7.623 5.322 1.00 96.88 102 ALA A N 1
ATOM 809 C CA . ALA A 1 102 ? -10.554 -7.655 3.914 1.00 96.88 102 ALA A CA 1
ATOM 810 C C . ALA A 1 102 ? -11.508 -8.814 3.572 1.00 96.88 102 ALA A C 1
ATOM 812 O O . ALA A 1 102 ? -12.292 -8.695 2.632 1.00 96.88 102 ALA A O 1
ATOM 813 N N . THR A 1 103 ? -11.478 -9.917 4.324 1.00 95.44 103 THR A N 1
ATOM 814 C CA . THR A 1 103 ? -12.306 -11.098 4.039 1.00 95.44 103 THR A CA 1
ATOM 815 C C . THR A 1 103 ? -13.660 -11.065 4.749 1.00 95.44 103 THR A C 1
ATOM 817 O O . THR A 1 103 ? -14.598 -11.725 4.309 1.00 95.44 103 THR A O 1
ATOM 820 N N . VAL A 1 104 ? -13.790 -10.274 5.819 1.00 93.19 104 VAL A N 1
ATOM 821 C CA . VAL A 1 104 ? -14.942 -10.324 6.739 1.00 93.19 104 VAL A CA 1
ATOM 822 C C . VAL A 1 104 ? -15.769 -9.044 6.782 1.00 93.19 104 VAL A C 1
ATOM 824 O O . VAL A 1 104 ? -16.975 -9.116 7.014 1.00 93.19 104 VAL A O 1
ATOM 827 N N . VAL A 1 105 ? -15.173 -7.865 6.571 1.00 93.88 105 VAL A N 1
ATOM 828 C CA . VAL A 1 105 ? -15.934 -6.607 6.651 1.00 93.88 105 VAL A CA 1
ATOM 829 C C . VAL A 1 105 ? -16.843 -6.436 5.424 1.00 93.88 105 VAL A C 1
ATOM 831 O O . VAL A 1 105 ? -16.547 -6.991 4.358 1.00 93.88 105 VAL A O 1
ATOM 834 N N . PRO A 1 106 ? -17.946 -5.673 5.536 1.00 93.81 106 PRO A N 1
ATOM 835 C CA . PRO A 1 106 ? -18.775 -5.311 4.388 1.00 93.81 106 PRO A CA 1
ATOM 836 C C . PRO A 1 106 ? -17.979 -4.603 3.282 1.00 93.81 106 PRO A C 1
ATOM 838 O O . PRO A 1 106 ? -17.114 -3.770 3.562 1.00 93.81 106 PRO A O 1
ATOM 841 N N . VAL A 1 107 ? -18.306 -4.910 2.026 1.00 94.38 107 VAL A N 1
ATOM 842 C CA . VAL A 1 107 ? -17.707 -4.286 0.835 1.00 94.38 107 VAL A CA 1
ATOM 843 C C . VAL A 1 107 ? -18.438 -2.970 0.553 1.00 94.38 107 VAL A C 1
ATOM 845 O O . VAL A 1 107 ? -19.307 -2.888 -0.305 1.00 94.38 107 VAL A O 1
ATOM 848 N N . GLU A 1 108 ? -18.130 -1.948 1.350 1.00 93.25 108 GLU A N 1
ATOM 849 C CA . GLU A 1 108 ? -18.745 -0.614 1.286 1.00 93.25 108 GLU A CA 1
ATOM 850 C C . GLU A 1 108 ? -17.671 0.477 1.113 1.00 93.25 108 GLU A C 1
ATOM 852 O O . GLU A 1 108 ? -16.544 0.291 1.590 1.00 93.25 108 GLU A O 1
ATOM 857 N N . PRO A 1 109 ? -18.000 1.649 0.528 1.00 92.75 109 PRO A N 1
ATOM 858 C CA . PRO A 1 109 ? -17.027 2.721 0.286 1.00 92.75 109 PRO A CA 1
ATOM 859 C C . PRO A 1 109 ? -16.270 3.181 1.542 1.00 92.75 109 PRO A C 1
ATOM 861 O O . PRO A 1 109 ? -15.053 3.364 1.508 1.00 92.75 109 PRO A O 1
ATOM 864 N N . ASP A 1 110 ? -16.962 3.303 2.678 1.00 94.69 110 ASP A N 1
ATOM 865 C CA . ASP A 1 110 ? -16.345 3.681 3.953 1.00 94.69 110 ASP A CA 1
ATOM 866 C C . ASP A 1 110 ? -15.301 2.665 4.419 1.00 94.69 110 ASP A C 1
ATOM 868 O O . ASP A 1 110 ? -14.235 3.031 4.918 1.00 94.69 110 ASP A O 1
ATOM 872 N N . TRP A 1 111 ? -15.615 1.374 4.287 1.00 96.25 111 TRP A N 1
ATOM 873 C CA . TRP A 1 111 ? -14.705 0.303 4.668 1.00 96.25 111 TRP A CA 1
ATOM 874 C C . TRP A 1 111 ? -13.513 0.244 3.729 1.00 96.25 111 TRP A C 1
ATOM 876 O O . TRP A 1 111 ? -12.383 0.179 4.209 1.00 96.25 111 TRP A O 1
ATOM 886 N N . ALA A 1 112 ? -13.739 0.372 2.422 1.00 95.94 112 ALA A N 1
ATOM 887 C CA . ALA A 1 112 ? -12.663 0.478 1.448 1.00 95.94 112 ALA A CA 1
ATOM 888 C C . ALA A 1 112 ? -11.732 1.663 1.781 1.00 95.94 112 ALA A C 1
ATOM 890 O O . ALA A 1 112 ? -10.505 1.541 1.761 1.00 95.94 112 ALA A O 1
ATOM 891 N N . TYR A 1 113 ? -12.294 2.816 2.164 1.00 95.12 113 TYR A N 1
ATOM 892 C CA . TYR A 1 113 ? -11.505 3.988 2.544 1.00 95.12 113 TYR A CA 1
ATOM 893 C C . TYR A 1 113 ? -10.672 3.723 3.804 1.00 95.12 113 TYR A C 1
ATOM 895 O O . TYR A 1 113 ? -9.481 4.029 3.849 1.00 95.12 113 TYR A O 1
ATOM 903 N N . VAL A 1 114 ? -11.267 3.113 4.829 1.00 96.94 114 VAL A N 1
ATOM 904 C CA . VAL A 1 114 ? -10.566 2.773 6.075 1.00 96.94 114 VAL A CA 1
ATOM 905 C C . VAL A 1 114 ? -9.444 1.763 5.822 1.00 96.94 114 VAL A C 1
ATOM 907 O O . VAL A 1 114 ? -8.312 1.988 6.262 1.00 96.94 114 VAL A O 1
ATOM 910 N N . LEU A 1 115 ? -9.739 0.680 5.097 1.00 97.44 115 LEU A N 1
ATOM 911 C CA . LEU A 1 115 ? -8.778 -0.374 4.785 1.00 97.44 115 LEU A CA 1
ATOM 912 C C . LEU A 1 115 ? -7.646 0.139 3.897 1.00 97.44 115 LEU A C 1
ATOM 914 O O . LEU A 1 115 ? -6.492 -0.133 4.204 1.00 97.44 115 LEU A O 1
ATOM 918 N N . SER A 1 116 ? -7.923 0.958 2.879 1.00 95.62 116 SER A N 1
ATOM 919 C CA . SER A 1 116 ? -6.866 1.512 2.017 1.00 95.62 116 SER A CA 1
ATOM 920 C C . SER A 1 116 ? -5.855 2.360 2.799 1.00 95.62 116 SER A C 1
ATOM 922 O O . SER A 1 116 ? -4.646 2.257 2.578 1.00 95.62 116 SER A O 1
ATOM 924 N N . LYS A 1 117 ? -6.309 3.164 3.775 1.00 95.75 117 LYS A N 1
ATOM 925 C CA . LYS A 1 117 ? -5.405 3.930 4.654 1.00 95.75 117 LYS A CA 1
ATOM 926 C C . LYS A 1 117 ? -4.619 3.028 5.600 1.00 95.75 117 LYS A C 1
ATOM 928 O O . LYS A 1 117 ? -3.451 3.314 5.868 1.00 95.75 117 LYS A O 1
ATOM 933 N N . LEU A 1 118 ? -5.256 1.983 6.125 1.00 96.44 118 LEU A N 1
ATOM 934 C CA . LEU A 1 118 ? -4.617 1.012 7.008 1.00 96.44 118 LEU A CA 1
ATOM 935 C C . LEU A 1 118 ? -3.537 0.217 6.263 1.00 96.44 118 LEU A C 1
ATOM 937 O O . LEU A 1 118 ? -2.386 0.230 6.687 1.00 96.44 118 LEU A O 1
ATOM 941 N N . TYR A 1 119 ? -3.884 -0.395 5.133 1.00 96.56 119 TYR A N 1
ATOM 942 C CA . TYR A 1 119 ? -3.040 -1.325 4.377 1.00 96.56 119 TYR A CA 1
ATOM 943 C C . TYR A 1 119 ? -1.815 -0.671 3.757 1.00 96.56 119 TYR A C 1
ATOM 945 O O . TYR A 1 119 ? -0.754 -1.286 3.752 1.00 96.56 119 TYR A O 1
ATOM 953 N N . ARG A 1 120 ? -1.906 0.610 3.376 1.00 93.50 120 ARG A N 1
ATOM 954 C CA . ARG A 1 120 ? -0.740 1.401 2.947 1.00 93.50 120 ARG A CA 1
ATOM 955 C C . ARG A 1 120 ? 0.401 1.399 3.973 1.00 93.50 120 ARG A C 1
ATOM 957 O O . ARG A 1 120 ? 1.557 1.562 3.605 1.00 93.50 120 ARG A O 1
ATOM 964 N N . ASN A 1 121 ? 0.073 1.243 5.253 1.00 93.19 121 ASN A N 1
ATOM 965 C CA . ASN A 1 121 ? 1.029 1.273 6.354 1.00 93.19 121 ASN A CA 1
ATOM 966 C C . ASN A 1 121 ? 1.308 -0.109 6.956 1.00 93.19 121 ASN A C 1
ATOM 968 O O . ASN A 1 121 ? 2.125 -0.202 7.867 1.00 93.19 121 ASN A O 1
ATOM 972 N N . LEU A 1 122 ? 0.636 -1.170 6.503 1.00 93.44 122 LEU A N 1
ATOM 973 C CA . LEU A 1 122 ? 0.866 -2.512 7.029 1.00 93.44 122 LEU A CA 1
ATOM 974 C C . LEU A 1 122 ? 1.999 -3.216 6.290 1.00 93.44 122 LEU A C 1
ATOM 976 O O . LEU A 1 122 ? 2.219 -3.039 5.088 1.00 93.44 122 LEU A O 1
ATOM 980 N N . HIS A 1 123 ? 2.674 -4.089 7.029 1.00 91.38 123 HIS A N 1
ATOM 981 C CA . HIS A 1 123 ? 3.672 -4.999 6.486 1.00 91.38 123 HIS A CA 1
ATOM 982 C C . HIS A 1 123 ? 3.085 -6.405 6.393 1.00 91.38 123 HIS A C 1
ATOM 984 O O . HIS A 1 123 ? 2.221 -6.793 7.183 1.00 91.38 123 HIS A O 1
ATOM 990 N N . ARG A 1 124 ? 3.546 -7.170 5.403 1.00 89.69 124 ARG A N 1
ATOM 991 C CA . ARG A 1 124 ? 3.234 -8.596 5.289 1.00 89.69 124 ARG A CA 1
ATOM 992 C C . ARG A 1 124 ? 4.297 -9.378 6.049 1.00 89.69 124 ARG A C 1
ATOM 994 O O . ARG A 1 124 ? 5.482 -9.234 5.763 1.00 89.69 124 ARG A O 1
ATOM 1001 N N . TYR A 1 125 ? 3.856 -10.207 6.989 1.00 86.25 125 TYR A N 1
ATOM 1002 C CA . TYR A 1 125 ? 4.717 -11.129 7.739 1.00 86.25 125 TYR A CA 1
ATOM 1003 C C . TYR A 1 125 ? 4.388 -12.596 7.469 1.00 86.25 125 TYR A C 1
ATOM 1005 O O . TYR A 1 125 ? 5.239 -13.462 7.656 1.00 86.25 125 TYR A O 1
ATOM 1013 N N . THR A 1 126 ? 3.159 -12.865 7.042 1.00 85.75 126 THR A N 1
ATOM 1014 C CA . THR A 1 126 ? 2.594 -14.197 6.835 1.00 85.75 126 THR A CA 1
ATOM 1015 C C . THR A 1 126 ? 1.743 -14.214 5.576 1.00 85.75 126 THR A C 1
ATOM 1017 O O . THR A 1 126 ? 1.341 -13.170 5.056 1.00 85.75 126 THR A O 1
ATOM 1020 N N . ASP A 1 127 ? 1.447 -15.417 5.100 1.00 88.00 127 ASP A N 1
ATOM 1021 C CA . ASP A 1 127 ? 0.448 -15.651 4.062 1.00 88.00 127 ASP A CA 1
ATOM 1022 C C . ASP A 1 127 ? -0.935 -15.622 4.716 1.00 88.00 127 ASP A C 1
ATOM 1024 O O . ASP A 1 127 ? -1.488 -16.640 5.117 1.00 88.00 127 ASP A O 1
ATOM 1028 N N . ASP A 1 128 ? -1.440 -14.406 4.942 1.00 86.81 128 ASP A N 1
ATOM 1029 C CA . ASP A 1 128 ? -2.679 -14.169 5.694 1.00 86.81 128 ASP A CA 1
ATOM 1030 C C . ASP A 1 128 ? -3.957 -14.535 4.920 1.00 86.81 128 ASP A C 1
ATOM 1032 O O . ASP A 1 128 ? -5.032 -14.619 5.528 1.00 86.81 128 ASP A O 1
ATOM 1036 N N . PHE A 1 129 ? -3.841 -14.752 3.607 1.00 92.25 129 PHE A N 1
ATOM 1037 C CA . PHE A 1 129 ? -4.929 -15.127 2.709 1.00 92.25 129 PHE A CA 1
ATOM 1038 C C . PHE A 1 129 ? -4.698 -16.526 2.145 1.00 92.25 129 PHE A C 1
ATOM 1040 O O . PHE A 1 129 ? -3.630 -16.803 1.605 1.00 92.25 129 PHE A O 1
ATOM 1047 N N . ASP A 1 130 ? -5.725 -17.371 2.232 1.00 92.38 130 ASP A N 1
ATOM 1048 C CA . ASP A 1 130 ? -5.713 -18.701 1.614 1.00 92.38 130 ASP A CA 1
ATOM 1049 C C . ASP A 1 130 ? -5.845 -18.602 0.082 1.00 92.38 130 ASP A C 1
ATOM 1051 O O . ASP A 1 130 ? -5.221 -19.367 -0.649 1.00 92.38 130 ASP A O 1
ATOM 1055 N N . ASP A 1 131 ? -6.633 -17.632 -0.394 1.00 95.94 131 ASP A N 1
ATOM 1056 C CA . ASP A 1 131 ? -6.874 -17.341 -1.808 1.00 95.94 131 ASP A CA 1
ATOM 1057 C C . ASP A 1 131 ? -6.876 -15.818 -2.017 1.00 95.94 131 ASP A C 1
ATOM 1059 O O . ASP A 1 131 ? -7.819 -15.117 -1.643 1.00 95.94 131 ASP A O 1
ATOM 1063 N N . VAL A 1 132 ? -5.775 -15.287 -2.555 1.00 97.19 132 VAL A N 1
ATOM 1064 C CA . VAL A 1 132 ? -5.609 -13.842 -2.780 1.00 97.19 132 VAL A CA 1
ATOM 1065 C C . VAL A 1 132 ? -6.542 -13.351 -3.886 1.00 97.19 132 VAL A C 1
ATOM 1067 O O . VAL A 1 132 ? -7.084 -12.253 -3.766 1.00 97.19 132 VAL A O 1
ATOM 1070 N N . GLU A 1 133 ? -6.767 -14.155 -4.927 1.00 96.75 133 GLU A N 1
ATOM 1071 C CA . GLU A 1 133 ? -7.613 -13.796 -6.071 1.00 96.75 133 GLU A CA 1
ATOM 1072 C C . GLU A 1 133 ? -9.061 -13.608 -5.622 1.00 96.75 133 GLU A C 1
ATOM 1074 O O . GLU A 1 133 ? -9.663 -12.572 -5.903 1.00 96.75 133 GLU A O 1
ATOM 1079 N N . GLN A 1 134 ? -9.578 -14.521 -4.792 1.00 97.44 134 GLN A N 1
ATOM 1080 C CA . GLN A 1 134 ? -10.915 -14.384 -4.211 1.00 97.44 134 GLN A CA 1
ATOM 1081 C C . GLN A 1 134 ? -11.074 -13.085 -3.402 1.00 97.44 134 GLN A C 1
ATOM 1083 O O . GLN A 1 134 ? -12.135 -12.451 -3.429 1.00 97.44 134 GLN A O 1
ATOM 1088 N N . VAL A 1 135 ? -10.040 -12.676 -2.658 1.00 97.69 135 VAL A N 1
ATOM 1089 C CA . VAL A 1 135 ? -10.079 -11.424 -1.891 1.00 97.69 135 VAL A CA 1
ATOM 1090 C C . VAL A 1 135 ? -10.024 -10.215 -2.823 1.00 97.69 135 VAL A C 1
ATOM 1092 O O . VAL A 1 135 ? -10.759 -9.256 -2.595 1.00 97.69 135 VAL A O 1
ATOM 1095 N N . LEU A 1 136 ? -9.208 -10.244 -3.877 1.00 97.50 136 LEU A N 1
ATOM 1096 C CA . LEU A 1 136 ? -9.168 -9.173 -4.874 1.00 97.50 136 LEU A CA 1
ATOM 1097 C C . LEU A 1 136 ? -10.523 -9.019 -5.579 1.00 97.50 136 LEU A C 1
ATOM 1099 O O . LEU A 1 136 ? -11.052 -7.908 -5.622 1.00 97.50 136 LEU A O 1
ATOM 1103 N N . ASP A 1 137 ? -11.130 -10.119 -6.023 1.00 96.25 137 ASP A N 1
ATOM 1104 C CA . ASP A 1 137 ? -12.443 -10.122 -6.675 1.00 96.25 137 ASP A CA 1
ATOM 1105 C C . ASP A 1 137 ? -13.550 -9.605 -5.756 1.00 96.25 137 ASP A C 1
ATOM 1107 O O . ASP A 1 137 ? -14.400 -8.822 -6.181 1.00 96.25 137 ASP A O 1
ATOM 1111 N N . ARG A 1 138 ? -13.515 -9.964 -4.465 1.00 95.88 138 ARG A N 1
ATOM 1112 C CA . ARG A 1 138 ? -14.467 -9.455 -3.466 1.00 95.88 138 ARG A CA 1
ATOM 1113 C C . ARG A 1 138 ? -14.496 -7.927 -3.415 1.00 95.88 138 ARG A C 1
ATOM 1115 O O . ARG A 1 138 ? -15.559 -7.357 -3.188 1.00 95.88 138 ARG A O 1
ATOM 1122 N N . TRP A 1 139 ? -13.346 -7.272 -3.566 1.00 96.50 139 TRP A N 1
ATOM 1123 C CA . TRP A 1 139 ? -13.222 -5.812 -3.500 1.00 96.50 139 TRP A CA 1
ATOM 1124 C C . TRP A 1 139 ? -13.327 -5.134 -4.869 1.00 96.50 139 TRP A C 1
ATOM 1126 O O . TRP A 1 139 ? -13.079 -3.927 -4.976 1.00 96.50 139 TRP A O 1
ATOM 1136 N N . ARG A 1 140 ? -13.661 -5.874 -5.932 1.00 93.00 140 ARG A N 1
ATOM 1137 C CA . ARG A 1 140 ? -13.901 -5.290 -7.250 1.00 93.00 140 ARG A CA 1
ATOM 1138 C C . ARG A 1 140 ? -15.236 -4.527 -7.205 1.00 93.00 140 ARG A C 1
ATOM 1140 O O . ARG A 1 140 ? -16.242 -5.104 -6.794 1.00 93.00 140 ARG A O 1
ATOM 1147 N N . PRO A 1 141 ? -15.259 -3.225 -7.548 1.00 83.88 141 PRO A N 1
ATOM 1148 C CA . PRO A 1 141 ? -16.500 -2.457 -7.540 1.00 83.88 141 PRO A CA 1
ATOM 1149 C C . PRO A 1 141 ? -17.490 -3.041 -8.554 1.00 83.88 141 PRO A C 1
ATOM 1151 O O . PRO A 1 141 ? -17.080 -3.599 -9.574 1.00 83.88 141 PRO A O 1
ATOM 1154 N N . ALA A 1 142 ? -18.788 -2.895 -8.286 1.00 79.62 142 ALA A N 1
ATOM 1155 C CA . ALA A 1 142 ? -19.810 -3.213 -9.277 1.00 79.62 142 ALA A CA 1
ATOM 1156 C C . ALA A 1 142 ? -19.651 -2.297 -10.506 1.00 79.62 142 ALA A C 1
ATOM 1158 O O . ALA A 1 142 ? -19.213 -1.153 -10.372 1.00 79.62 142 ALA A O 1
ATOM 1159 N N . GLU A 1 143 ? -20.022 -2.779 -11.697 1.00 69.31 143 GLU A N 1
ATOM 1160 C CA . GLU A 1 143 ? -19.885 -2.029 -12.960 1.00 69.31 143 GLU A CA 1
ATOM 1161 C C . GLU A 1 143 ? -20.543 -0.636 -12.908 1.00 69.31 143 GLU A C 1
ATOM 1163 O O . GLU A 1 143 ? -20.045 0.307 -13.518 1.00 69.31 143 GLU A O 1
ATOM 1168 N N . GLU A 1 144 ? -21.615 -0.483 -12.124 1.00 59.06 144 GLU A N 1
ATOM 1169 C CA . GLU A 1 144 ? -22.326 0.788 -11.926 1.00 59.06 144 GLU A CA 1
ATOM 1170 C C . GLU A 1 144 ? -21.483 1.851 -11.186 1.00 59.06 144 GLU A C 1
ATOM 1172 O O . GLU A 1 144 ? -21.647 3.044 -11.441 1.00 59.06 144 GLU A O 1
ATOM 1177 N N . ASP A 1 145 ? -20.526 1.434 -10.348 1.00 60.16 145 ASP A N 1
ATOM 1178 C CA . ASP A 1 145 ? -19.622 2.307 -9.581 1.00 60.16 145 ASP A CA 1
ATOM 1179 C C . ASP A 1 145 ? -18.236 2.467 -10.243 1.00 60.16 145 ASP A C 1
ATOM 1181 O O . ASP A 1 145 ? -17.393 3.244 -9.782 1.00 60.16 145 ASP A O 1
ATOM 1185 N N . ALA A 1 146 ? -17.978 1.748 -11.341 1.00 57.53 146 ALA A N 1
ATOM 1186 C CA . ALA A 1 146 ? -16.689 1.735 -12.037 1.00 57.53 146 ALA A CA 1
ATOM 1187 C C . ALA A 1 146 ? -16.394 3.031 -12.821 1.00 57.53 146 ALA A C 1
ATOM 1189 O O . ALA A 1 146 ? -15.254 3.271 -13.210 1.00 57.53 146 ALA A O 1
ATOM 1190 N N . GLY A 1 147 ? -17.399 3.889 -13.034 1.00 51.69 147 GLY A N 1
ATOM 1191 C CA . GLY A 1 147 ? -17.284 5.109 -13.844 1.00 51.69 147 GLY A CA 1
ATOM 1192 C C . GLY A 1 147 ? -16.437 6.232 -13.232 1.00 51.69 147 GLY A C 1
ATOM 1193 O O . GLY A 1 147 ? -16.115 7.195 -13.927 1.00 51.69 147 GLY A O 1
ATOM 1194 N N . VAL A 1 148 ? -16.052 6.131 -11.956 1.00 54.47 148 VAL A N 1
ATOM 1195 C CA . VAL A 1 148 ? -15.173 7.104 -11.290 1.00 54.47 148 VAL A CA 1
ATOM 1196 C C . VAL A 1 148 ? -13.751 6.543 -11.259 1.00 54.47 148 VAL A C 1
ATOM 1198 O O . VAL A 1 148 ? -13.263 6.061 -10.235 1.00 54.47 148 VAL A O 1
ATOM 1201 N N . PHE A 1 149 ? -13.085 6.581 -12.416 1.00 51.91 149 PHE A N 1
ATOM 1202 C CA . PHE A 1 149 ? -11.640 6.381 -12.524 1.00 51.91 149 PHE A CA 1
ATOM 1203 C C . PHE A 1 149 ? -10.928 7.586 -11.904 1.00 51.91 149 PHE A C 1
ATOM 1205 O O . PHE A 1 149 ? -10.537 8.526 -12.591 1.00 51.91 149 PHE A O 1
ATOM 1212 N N . SER A 1 150 ? -10.796 7.593 -10.584 1.00 57.31 150 SER A N 1
ATOM 1213 C CA . SER A 1 150 ? -9.854 8.469 -9.900 1.00 57.31 150 SER A CA 1
ATOM 1214 C C . SER A 1 150 ? -8.938 7.622 -9.028 1.00 57.31 150 SER A C 1
ATOM 1216 O O . SER A 1 150 ? -9.369 6.624 -8.446 1.00 57.31 150 SER A O 1
ATOM 1218 N N . ASP A 1 151 ? -7.684 8.053 -8.877 1.00 58.25 151 ASP A N 1
ATOM 1219 C CA . ASP A 1 151 ? -6.732 7.541 -7.872 1.00 58.25 151 ASP A CA 1
ATOM 1220 C C . ASP A 1 151 ? -7.289 7.593 -6.431 1.00 58.25 151 ASP A C 1
ATOM 1222 O O . ASP A 1 151 ? -6.692 7.083 -5.480 1.00 58.25 151 ASP A O 1
ATOM 1226 N N . GLU A 1 152 ? -8.455 8.215 -6.253 1.00 72.19 152 GLU A N 1
ATOM 1227 C CA . GLU A 1 152 ? -9.195 8.297 -5.007 1.00 72.19 152 GLU A CA 1
ATOM 1228 C C . GLU A 1 152 ? -10.191 7.147 -4.812 1.00 72.19 152 GLU A C 1
ATOM 1230 O O . GLU A 1 152 ? -10.799 7.082 -3.744 1.00 72.19 152 GLU A O 1
ATOM 1235 N N . ASN A 1 153 ? -10.356 6.231 -5.779 1.00 89.06 153 ASN A N 1
ATOM 1236 C CA . ASN A 1 153 ? -11.254 5.090 -5.629 1.00 89.06 153 ASN A CA 1
ATOM 1237 C C . ASN A 1 153 ? -10.727 4.145 -4.528 1.00 89.06 153 ASN A C 1
ATOM 1239 O O . ASN A 1 153 ? -9.732 3.433 -4.725 1.00 89.06 153 ASN A O 1
ATOM 1243 N N . PRO A 1 154 ? -11.399 4.080 -3.365 1.00 92.50 154 PRO A N 1
ATOM 1244 C CA . PRO A 1 154 ? -10.888 3.330 -2.231 1.00 92.50 154 PRO A CA 1
ATOM 1245 C C . PRO A 1 154 ? -10.896 1.813 -2.473 1.00 92.50 154 PRO A C 1
ATOM 1247 O O . PRO A 1 154 ? -10.080 1.110 -1.880 1.00 92.50 154 PRO A O 1
ATOM 1250 N N . PHE A 1 155 ? -11.765 1.302 -3.353 1.00 94.81 155 PHE A N 1
ATOM 1251 C CA . PHE A 1 155 ? -11.796 -0.115 -3.730 1.00 94.81 155 PHE A CA 1
ATOM 1252 C C . PHE A 1 155 ? -10.557 -0.501 -4.537 1.00 94.81 155 PHE A C 1
ATOM 1254 O O . PHE A 1 155 ? -9.938 -1.530 -4.268 1.00 94.81 155 PHE A O 1
ATOM 1261 N N . CYS A 1 156 ? -10.166 0.353 -5.490 1.00 93.44 156 CYS A N 1
ATOM 1262 C CA . CYS A 1 156 ? -8.922 0.196 -6.244 1.00 93.44 156 CYS A CA 1
ATOM 1263 C C . CYS A 1 156 ? -7.720 0.194 -5.299 1.00 93.44 156 CYS A C 1
ATOM 1265 O O . CYS A 1 156 ? -6.913 -0.727 -5.342 1.00 93.44 156 CYS A O 1
ATOM 1267 N N . ALA A 1 157 ? -7.664 1.151 -4.370 1.00 94.19 157 ALA A N 1
ATOM 1268 C CA . ALA A 1 157 ? -6.577 1.235 -3.404 1.00 94.19 157 ALA A CA 1
ATOM 1269 C C . ALA A 1 157 ? -6.488 -0.003 -2.490 1.00 94.19 157 ALA A C 1
ATOM 1271 O O . ALA A 1 157 ? -5.391 -0.472 -2.214 1.00 94.19 157 ALA A O 1
ATOM 1272 N N . VAL A 1 158 ? -7.605 -0.577 -2.019 1.00 96.94 158 VAL A N 1
ATOM 1273 C CA . VAL A 1 158 ? -7.557 -1.831 -1.235 1.00 96.94 158 VAL A CA 1
ATOM 1274 C C . VAL A 1 158 ? -6.948 -2.968 -2.054 1.00 96.94 158 VAL A C 1
ATOM 1276 O O . VAL A 1 158 ? -6.030 -3.633 -1.572 1.00 96.94 158 VAL A O 1
ATOM 1279 N N . ARG A 1 159 ? -7.422 -3.164 -3.289 1.00 97.31 159 ARG A N 1
ATOM 1280 C CA . ARG A 1 159 ? -6.937 -4.225 -4.183 1.00 97.31 159 ARG A CA 1
ATOM 1281 C C . ARG A 1 159 ? -5.470 -4.034 -4.548 1.00 97.31 159 ARG A C 1
ATOM 1283 O O . ARG A 1 159 ? -4.704 -4.984 -4.453 1.00 97.31 159 ARG A O 1
ATOM 1290 N N . GLU A 1 160 ? -5.060 -2.806 -4.846 1.00 96.12 160 GLU A N 1
ATOM 1291 C CA . GLU A 1 160 ? -3.667 -2.434 -5.107 1.00 96.12 160 GLU A CA 1
ATOM 1292 C C . GLU A 1 160 ? -2.773 -2.797 -3.913 1.00 96.12 160 GLU A C 1
ATOM 1294 O O . GLU A 1 160 ? -1.754 -3.463 -4.087 1.00 96.12 160 GLU A O 1
ATOM 1299 N N . GLN A 1 161 ? -3.149 -2.411 -2.686 1.00 96.75 161 GLN A N 1
ATOM 1300 C CA . GLN A 1 161 ? -2.337 -2.714 -1.502 1.00 96.75 161 GLN A CA 1
ATOM 1301 C C . GLN A 1 161 ? -2.262 -4.221 -1.216 1.00 96.75 161 GLN A C 1
ATOM 1303 O O . GLN A 1 161 ? -1.210 -4.708 -0.805 1.00 96.75 161 GLN A O 1
ATOM 1308 N N . ILE A 1 162 ? -3.345 -4.972 -1.441 1.00 97.69 162 ILE A N 1
ATOM 1309 C CA . ILE A 1 162 ? -3.343 -6.434 -1.295 1.00 97.69 162 ILE A CA 1
ATOM 1310 C C . ILE A 1 162 ? -2.450 -7.069 -2.365 1.00 97.69 162 ILE A C 1
ATOM 1312 O O . ILE A 1 162 ? -1.535 -7.814 -2.022 1.00 97.69 162 ILE A O 1
ATOM 1316 N N . ALA A 1 163 ? -2.644 -6.732 -3.640 1.00 97.75 163 ALA A N 1
ATOM 1317 C CA . ALA A 1 163 ? -1.847 -7.263 -4.741 1.00 97.75 163 ALA A CA 1
ATOM 1318 C C . ALA A 1 163 ? -0.351 -6.960 -4.550 1.00 97.75 163 ALA A C 1
ATOM 1320 O O . ALA A 1 163 ? 0.471 -7.866 -4.632 1.00 97.75 163 ALA A O 1
ATOM 1321 N N . ALA A 1 164 ? 0.000 -5.726 -4.176 1.00 96.94 164 ALA A N 1
ATOM 1322 C CA . ALA A 1 164 ? 1.386 -5.301 -3.967 1.00 96.94 164 ALA A CA 1
ATOM 1323 C C . ALA A 1 164 ? 2.085 -6.047 -2.819 1.00 96.94 164 ALA A C 1
ATOM 1325 O O . ALA A 1 164 ? 3.307 -6.185 -2.815 1.00 96.94 164 ALA A O 1
ATOM 1326 N N . LYS A 1 165 ? 1.331 -6.492 -1.807 1.00 96.00 165 LYS A N 1
ATOM 1327 C CA . LYS A 1 165 ? 1.892 -7.212 -0.659 1.00 96.00 165 LYS A CA 1
ATOM 1328 C C . LYS A 1 165 ? 1.875 -8.718 -0.854 1.00 96.00 165 LYS A C 1
ATOM 1330 O O . LYS A 1 165 ? 2.804 -9.370 -0.382 1.00 96.00 165 LYS A O 1
ATOM 1335 N N . PHE A 1 166 ? 0.852 -9.273 -1.499 1.00 96.88 166 PHE A N 1
ATOM 1336 C CA . PHE A 1 166 ? 0.602 -10.714 -1.525 1.00 96.88 166 PHE A CA 1
ATOM 1337 C C . PHE A 1 166 ? 0.956 -11.397 -2.849 1.00 96.88 166 PHE A C 1
ATOM 1339 O O . PHE A 1 166 ? 1.300 -12.578 -2.818 1.00 96.88 166 PHE A O 1
ATOM 1346 N N . LEU A 1 167 ? 0.968 -10.675 -3.972 1.00 96.81 167 LEU A N 1
ATOM 1347 C CA . LEU A 1 167 ? 1.366 -11.218 -5.271 1.00 96.81 167 LEU A CA 1
ATOM 1348 C C . LEU A 1 167 ? 2.850 -10.963 -5.555 1.00 96.81 167 LEU A C 1
ATOM 1350 O O . LEU A 1 167 ? 3.442 -9.985 -5.099 1.00 96.81 167 LEU A O 1
ATOM 1354 N N . ILE A 1 168 ? 3.458 -11.872 -6.315 1.00 96.12 168 ILE A N 1
ATOM 1355 C CA . ILE A 1 168 ? 4.814 -11.700 -6.837 1.00 96.12 168 ILE A CA 1
ATOM 1356 C C . IL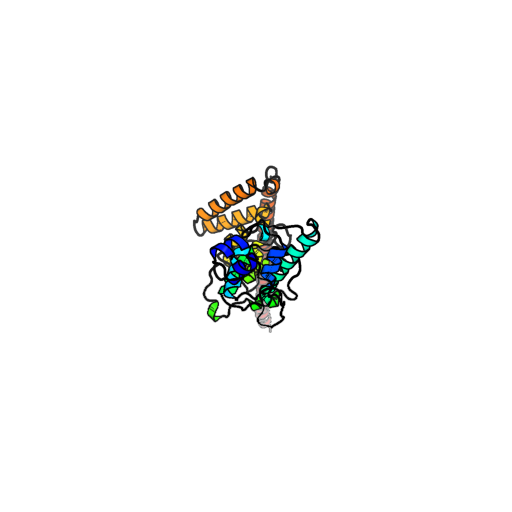E A 1 168 ? 4.690 -10.984 -8.185 1.00 96.12 168 ILE A C 1
ATOM 1358 O O . ILE A 1 168 ? 3.992 -11.512 -9.051 1.00 96.12 168 ILE A O 1
ATOM 1362 N N . PRO A 1 169 ? 5.385 -9.851 -8.408 1.00 97.56 169 PRO A N 1
ATOM 1363 C CA . PRO A 1 169 ? 5.346 -9.155 -9.689 1.00 97.56 169 PRO A CA 1
ATOM 1364 C C . PRO A 1 169 ? 5.680 -10.096 -10.847 1.00 97.56 169 PRO A C 1
ATOM 1366 O O . PRO A 1 169 ? 6.726 -10.760 -10.825 1.00 97.56 169 PRO A O 1
ATOM 1369 N N . SER A 1 170 ? 4.786 -10.136 -11.835 1.00 97.31 170 SER A N 1
ATOM 1370 C CA . SER A 1 170 ? 4.849 -10.995 -13.019 1.00 97.31 170 SER A CA 1
ATOM 1371 C C . SER A 1 170 ? 4.347 -10.255 -14.264 1.00 97.31 170 SER A C 1
ATOM 1373 O O . SER A 1 170 ? 3.709 -9.206 -14.170 1.00 97.31 170 SER A O 1
ATOM 1375 N N . ILE A 1 171 ? 4.625 -10.816 -15.443 1.00 95.62 171 ILE A N 1
ATOM 1376 C CA . ILE A 1 171 ? 4.100 -10.303 -16.719 1.00 95.62 171 ILE A CA 1
ATOM 1377 C C . ILE A 1 171 ? 2.568 -10.403 -16.762 1.00 95.62 171 ILE A C 1
ATOM 1379 O O . ILE A 1 171 ? 1.919 -9.527 -17.328 1.00 95.62 171 ILE A O 1
ATOM 1383 N N . ASP A 1 172 ? 1.988 -11.422 -16.129 1.00 97.06 172 ASP A N 1
ATOM 1384 C CA . ASP A 1 172 ? 0.534 -11.574 -16.057 1.00 97.06 172 ASP A CA 1
ATOM 1385 C C . ASP A 1 172 ? -0.094 -10.407 -15.288 1.00 97.06 172 ASP A C 1
ATOM 1387 O O . ASP A 1 172 ? -1.036 -9.804 -15.783 1.00 97.06 172 ASP A O 1
ATOM 1391 N N . MET A 1 173 ? 0.499 -9.986 -14.160 1.00 97.12 173 MET A N 1
ATOM 1392 C CA . MET A 1 173 ? 0.039 -8.791 -13.436 1.00 97.12 173 MET A CA 1
ATOM 1393 C C . MET A 1 173 ? 0.158 -7.516 -14.272 1.00 97.12 173 MET A C 1
ATOM 1395 O O . MET A 1 173 ? -0.687 -6.633 -14.167 1.00 97.12 173 MET A O 1
ATOM 1399 N N . LEU A 1 174 ? 1.214 -7.397 -15.084 1.00 95.31 174 LEU A N 1
ATOM 1400 C CA . LEU A 1 174 ? 1.379 -6.265 -15.992 1.00 95.31 174 LEU A CA 1
ATOM 1401 C C . LEU A 1 174 ? 0.270 -6.248 -17.055 1.00 95.31 174 LEU A C 1
ATOM 1403 O O . LEU A 1 174 ? -0.111 -5.166 -17.482 1.00 95.31 174 LEU A O 1
ATOM 1407 N N . ASN A 1 175 ? -0.244 -7.402 -17.480 1.00 94.94 175 ASN A N 1
ATOM 1408 C CA . ASN A 1 175 ? -1.271 -7.528 -18.520 1.00 94.94 175 ASN A CA 1
ATOM 1409 C C . ASN A 1 175 ? -2.677 -7.808 -17.979 1.00 94.94 175 ASN A C 1
ATOM 1411 O O . ASN A 1 175 ? -3.576 -8.086 -18.768 1.00 94.94 175 ASN A O 1
ATOM 1415 N N . ASP A 1 176 ? -2.862 -7.735 -16.664 1.00 95.69 176 ASP A N 1
ATOM 1416 C CA . ASP A 1 176 ? -4.150 -7.957 -16.020 1.00 95.69 176 ASP A CA 1
ATOM 1417 C C . ASP A 1 176 ? -5.152 -6.887 -16.469 1.00 95.69 176 ASP A C 1
ATOM 1419 O O . ASP A 1 176 ? -4.784 -5.719 -16.625 1.00 95.69 176 ASP A O 1
ATOM 1423 N N . ASP A 1 177 ? -6.416 -7.261 -16.657 1.00 93.06 177 ASP A N 1
ATOM 1424 C CA . ASP A 1 177 ? -7.496 -6.321 -16.981 1.00 93.06 177 ASP A CA 1
ATOM 1425 C C . ASP A 1 177 ? -7.745 -5.341 -15.823 1.00 93.06 177 ASP A C 1
ATOM 1427 O O . ASP A 1 177 ? -8.166 -4.193 -16.015 1.00 93.06 177 ASP A O 1
ATOM 1431 N N . ASP A 1 178 ? -7.414 -5.761 -14.607 1.00 93.19 178 ASP A N 1
ATOM 1432 C CA . ASP A 1 178 ? -7.575 -4.995 -13.396 1.00 93.19 178 ASP A CA 1
ATOM 1433 C C . ASP A 1 178 ? -6.463 -3.954 -13.189 1.00 93.19 178 ASP A C 1
ATOM 1435 O O . ASP A 1 178 ? -5.314 -4.260 -12.856 1.00 93.19 178 ASP A O 1
ATOM 1439 N N . ILE A 1 179 ? -6.838 -2.675 -13.279 1.00 92.50 179 ILE A N 1
ATOM 1440 C CA . ILE A 1 179 ? -5.923 -1.552 -13.047 1.00 92.50 179 ILE A CA 1
ATOM 1441 C C . ILE A 1 179 ? -5.252 -1.596 -11.668 1.00 92.50 179 ILE A C 1
ATOM 1443 O O . ILE A 1 179 ? -4.096 -1.207 -11.556 1.00 92.50 179 ILE A O 1
ATOM 1447 N N . ALA A 1 180 ? -5.914 -2.102 -10.622 1.00 94.88 180 ALA A N 1
ATOM 1448 C CA . ALA A 1 180 ? -5.314 -2.162 -9.288 1.00 94.88 180 ALA A CA 1
ATOM 1449 C C . ALA A 1 180 ? -4.153 -3.168 -9.229 1.00 94.88 180 ALA A C 1
ATOM 1451 O O . ALA A 1 180 ? -3.160 -2.937 -8.534 1.00 94.88 180 ALA A O 1
ATOM 1452 N N . VAL A 1 181 ? -4.262 -4.268 -9.980 1.00 96.81 181 VAL A N 1
ATOM 1453 C CA . VAL A 1 181 ? -3.212 -5.288 -10.099 1.00 96.81 181 VAL A CA 1
ATOM 1454 C C . VAL A 1 181 ? -2.039 -4.737 -10.910 1.00 96.81 181 VAL A C 1
ATOM 1456 O O . VAL A 1 181 ? -0.888 -4.869 -10.484 1.00 96.81 181 VAL A O 1
ATOM 1459 N N . ARG A 1 182 ? -2.311 -4.010 -12.003 1.00 96.19 182 ARG A N 1
ATOM 1460 C CA . ARG A 1 182 ? -1.266 -3.303 -12.763 1.00 96.19 182 ARG A CA 1
ATOM 1461 C C . ARG A 1 182 ? -0.566 -2.225 -11.925 1.00 96.19 182 ARG A C 1
ATOM 1463 O O . ARG A 1 182 ? 0.660 -2.160 -11.906 1.00 96.19 182 ARG A O 1
ATOM 1470 N N . GLN A 1 183 ? -1.312 -1.420 -11.163 1.00 95.69 183 GLN A N 1
ATOM 1471 C CA . GLN A 1 183 ? -0.757 -0.435 -10.218 1.00 95.69 183 GLN A CA 1
ATOM 1472 C C . GLN A 1 183 ? 0.173 -1.091 -9.194 1.00 95.69 183 GLN A C 1
ATOM 1474 O O . GLN A 1 183 ? 1.286 -0.611 -8.958 1.00 95.69 183 GLN A O 1
ATOM 1479 N N . ALA A 1 184 ? -0.255 -2.219 -8.623 1.00 97.12 184 ALA A N 1
ATOM 1480 C CA . ALA A 1 184 ? 0.566 -3.006 -7.718 1.00 97.12 184 ALA A CA 1
ATOM 1481 C C . ALA A 1 184 ? 1.860 -3.487 -8.387 1.00 97.12 184 ALA A C 1
ATOM 1483 O O . ALA A 1 184 ? 2.926 -3.359 -7.780 1.00 97.12 184 ALA A O 1
ATOM 1484 N N . PHE A 1 185 ? 1.791 -3.968 -9.636 1.00 97.94 185 PHE A N 1
ATOM 1485 C CA . PHE A 1 185 ? 2.975 -4.320 -10.421 1.00 97.94 185 PHE A CA 1
ATOM 1486 C C . PHE A 1 185 ? 3.937 -3.133 -10.525 1.00 97.94 185 PHE A C 1
ATOM 1488 O O . PHE A 1 185 ? 5.079 -3.252 -10.080 1.00 97.94 185 PHE A O 1
ATOM 1495 N N . TYR A 1 186 ? 3.480 -1.973 -11.018 1.00 97.50 186 TYR A N 1
ATOM 1496 C CA . TYR A 1 186 ? 4.336 -0.796 -11.232 1.00 97.50 186 TYR A CA 1
ATOM 1497 C C . TYR A 1 186 ? 5.058 -0.344 -9.958 1.00 97.50 186 TYR A C 1
ATOM 1499 O O . TYR A 1 186 ? 6.213 0.077 -10.024 1.00 97.50 186 TYR A O 1
ATOM 1507 N N . ARG A 1 187 ? 4.412 -0.483 -8.794 1.00 96.19 187 ARG A N 1
ATOM 1508 C CA . ARG A 1 187 ? 4.980 -0.112 -7.491 1.00 96.19 187 ARG A CA 1
ATOM 1509 C C . ARG A 1 187 ? 5.984 -1.102 -6.911 1.00 96.19 187 ARG A C 1
ATOM 1511 O O . ARG A 1 187 ? 6.678 -0.734 -5.967 1.00 96.19 187 ARG A O 1
ATOM 1518 N N . THR A 1 188 ? 6.020 -2.345 -7.388 1.00 97.12 188 THR A N 1
ATOM 1519 C CA . THR A 1 188 ? 6.725 -3.424 -6.674 1.00 97.12 188 THR A CA 1
ATOM 1520 C C . THR A 1 188 ? 7.661 -4.266 -7.525 1.00 97.12 188 THR A C 1
ATOM 1522 O O . THR A 1 188 ? 8.524 -4.936 -6.956 1.00 97.12 188 THR A O 1
ATOM 1525 N N . PHE A 1 189 ? 7.555 -4.246 -8.857 1.00 97.88 189 PHE A N 1
ATOM 1526 C CA . PHE A 1 189 ? 8.484 -5.002 -9.697 1.00 97.88 189 PHE A CA 1
ATOM 1527 C C . PHE A 1 189 ? 9.932 -4.524 -9.505 1.00 97.88 189 PHE A C 1
ATOM 1529 O O . PHE A 1 189 ? 10.186 -3.379 -9.128 1.00 97.88 189 PHE A O 1
ATOM 1536 N N . ASP A 1 190 ? 10.878 -5.422 -9.762 1.00 97.31 190 ASP A N 1
ATOM 1537 C CA . ASP A 1 190 ? 12.309 -5.138 -9.691 1.00 97.31 190 ASP A CA 1
ATOM 1538 C C . ASP A 1 190 ? 12.879 -5.029 -11.114 1.00 97.31 190 ASP A C 1
ATOM 1540 O O . ASP A 1 190 ? 12.882 -6.034 -11.833 1.00 97.31 190 ASP A O 1
ATOM 1544 N N . PRO A 1 191 ? 13.357 -3.849 -11.548 1.00 96.44 191 PRO A N 1
ATOM 1545 C CA . PRO A 1 191 ? 13.890 -3.662 -12.897 1.00 96.44 191 PRO A CA 1
ATOM 1546 C C . PRO A 1 191 ? 15.167 -4.469 -13.186 1.00 96.44 191 PRO A C 1
ATOM 1548 O O . PRO A 1 191 ? 15.510 -4.633 -14.357 1.00 96.44 191 PRO A O 1
ATOM 1551 N N . GLU A 1 192 ? 15.862 -4.979 -12.163 1.00 94.50 192 GLU A N 1
ATOM 1552 C CA . GLU A 1 192 ? 17.065 -5.806 -12.332 1.00 94.50 192 GLU A CA 1
ATOM 1553 C C . GLU A 1 192 ? 16.741 -7.270 -12.664 1.00 94.50 192 GLU A C 1
ATOM 1555 O O . GLU A 1 192 ? 17.598 -8.003 -13.170 1.00 94.50 192 GLU A O 1
ATOM 1560 N N . ARG A 1 193 ? 15.500 -7.726 -12.432 1.00 94.69 193 ARG A N 1
ATOM 1561 C CA . ARG A 1 193 ? 15.082 -9.072 -12.855 1.00 94.69 193 ARG A CA 1
ATOM 1562 C C . ARG A 1 193 ? 15.115 -9.153 -14.381 1.00 94.69 193 ARG A C 1
ATOM 1564 O O . ARG A 1 193 ? 14.560 -8.303 -15.076 1.00 94.69 193 ARG A O 1
ATOM 1571 N N . SER A 1 194 ? 15.727 -10.214 -14.907 1.00 93.12 194 SER A N 1
ATOM 1572 C CA . SER A 1 194 ? 15.938 -10.424 -16.351 1.00 93.12 194 SER A CA 1
ATOM 1573 C C . SER A 1 194 ? 14.654 -10.331 -17.181 1.00 93.12 194 SER A C 1
ATOM 1575 O O . SER A 1 194 ? 14.667 -9.811 -18.291 1.00 93.12 194 SER A O 1
ATOM 1577 N N . GLU A 1 195 ? 13.545 -10.788 -16.610 1.00 93.88 195 GLU A N 1
ATOM 1578 C CA . GLU A 1 195 ? 12.189 -10.752 -17.174 1.00 93.88 195 GLU A CA 1
ATOM 1579 C C . GLU A 1 195 ? 11.692 -9.322 -17.420 1.00 93.88 195 GLU A C 1
ATOM 1581 O O . GLU A 1 195 ? 10.975 -9.102 -18.388 1.00 93.88 195 GLU A O 1
ATOM 1586 N N . PHE A 1 196 ? 12.087 -8.349 -16.588 1.00 94.75 196 PHE A N 1
ATOM 1587 C CA . PHE A 1 196 ? 11.630 -6.956 -16.688 1.00 94.75 196 PHE A CA 1
ATOM 1588 C C . PHE A 1 196 ? 12.667 -6.011 -17.300 1.00 94.75 196 PHE A C 1
ATOM 1590 O O . PHE A 1 196 ? 12.326 -4.935 -17.803 1.00 94.75 196 PHE A O 1
ATOM 1597 N N . ARG A 1 197 ? 13.940 -6.418 -17.289 1.00 92.69 197 ARG A N 1
ATOM 1598 C CA . ARG A 1 197 ? 15.085 -5.595 -17.692 1.00 92.69 197 ARG A CA 1
ATOM 1599 C C . ARG A 1 197 ? 14.980 -5.060 -19.118 1.00 92.69 197 ARG A C 1
ATOM 1601 O O . ARG A 1 197 ? 15.480 -3.971 -19.392 1.00 92.69 197 ARG A O 1
ATOM 1608 N N . HIS A 1 198 ? 14.321 -5.778 -20.020 1.00 90.69 198 HIS A N 1
ATOM 1609 C CA . HIS A 1 198 ? 14.261 -5.427 -21.442 1.00 90.69 198 HIS A CA 1
ATOM 1610 C C . HIS A 1 198 ? 13.002 -4.660 -21.859 1.00 90.69 198 HIS A C 1
ATOM 1612 O O . HIS A 1 198 ? 12.960 -4.172 -22.983 1.00 90.69 198 HIS A O 1
ATOM 1618 N N . PHE A 1 199 ? 12.009 -4.499 -20.977 1.00 92.94 199 PHE A N 1
ATOM 1619 C CA . PHE A 1 199 ? 10.776 -3.802 -21.349 1.00 92.94 199 PHE A CA 1
ATOM 1620 C C . PHE A 1 199 ? 11.006 -2.322 -21.648 1.00 92.94 199 PHE A C 1
ATOM 1622 O O . PHE A 1 199 ? 11.781 -1.649 -20.953 1.00 92.94 199 PHE A O 1
ATOM 1629 N N . ASP A 1 200 ? 10.296 -1.828 -22.660 1.00 91.31 200 ASP A N 1
ATOM 1630 C CA . ASP A 1 200 ? 10.154 -0.405 -22.926 1.00 91.31 200 ASP A CA 1
ATOM 1631 C C . ASP A 1 200 ? 8.994 0.148 -22.095 1.00 91.31 200 ASP A C 1
ATOM 1633 O O . ASP A 1 200 ? 7.831 -0.195 -22.299 1.00 91.31 200 ASP A O 1
ATOM 1637 N N . TRP A 1 201 ? 9.312 0.995 -21.119 1.00 93.56 201 TRP A N 1
ATOM 1638 C CA . TRP A 1 201 ? 8.303 1.552 -20.220 1.00 93.56 201 TRP A CA 1
ATOM 1639 C C . TRP A 1 201 ? 7.436 2.609 -20.912 1.00 93.56 201 TRP A C 1
ATOM 1641 O O . TRP A 1 201 ? 6.389 2.970 -20.380 1.00 93.56 201 TRP A O 1
ATOM 1651 N N . ALA A 1 202 ? 7.833 3.095 -22.096 1.00 89.94 202 ALA A N 1
ATOM 1652 C CA . ALA A 1 202 ? 7.015 4.011 -22.883 1.00 89.94 202 ALA A CA 1
ATOM 1653 C C . ALA A 1 202 ? 5.697 3.362 -23.330 1.00 89.94 202 ALA A C 1
ATOM 1655 O O . ALA A 1 202 ? 4.668 4.034 -23.329 1.00 89.94 202 ALA A O 1
ATOM 1656 N N . GLU A 1 203 ? 5.704 2.057 -23.620 1.00 90.12 203 GLU A N 1
ATOM 1657 C CA . GLU A 1 203 ? 4.495 1.296 -23.969 1.00 90.12 203 GLU A CA 1
ATOM 1658 C C . GLU A 1 203 ? 3.498 1.241 -22.801 1.00 90.12 203 GLU A C 1
ATOM 1660 O O . GLU A 1 203 ? 2.285 1.206 -23.003 1.00 90.12 203 GLU A O 1
ATOM 1665 N N . TRP A 1 204 ? 3.987 1.277 -21.558 1.00 92.12 204 TRP A N 1
ATOM 1666 C CA . TRP A 1 204 ? 3.126 1.260 -20.374 1.00 92.12 204 TRP A CA 1
ATOM 1667 C C . TRP A 1 204 ? 2.369 2.575 -20.209 1.00 92.12 204 TRP A C 1
ATOM 1669 O O . TRP A 1 204 ? 1.206 2.551 -19.817 1.00 92.12 204 TRP A O 1
ATOM 1679 N N . LEU A 1 205 ? 2.993 3.699 -20.573 1.00 86.81 205 LEU A N 1
ATOM 1680 C CA . LEU A 1 205 ? 2.360 5.019 -20.542 1.00 86.81 205 LEU A CA 1
ATOM 1681 C C . LEU A 1 205 ? 1.247 5.149 -21.585 1.00 86.81 205 LEU A C 1
ATOM 1683 O O . LEU A 1 205 ? 0.287 5.876 -21.367 1.00 86.81 205 LEU A O 1
ATOM 1687 N N . GLU A 1 206 ? 1.362 4.446 -22.714 1.00 86.44 206 GLU A N 1
ATOM 1688 C CA . GLU A 1 206 ? 0.302 4.407 -23.730 1.00 86.44 206 GLU A CA 1
ATOM 1689 C C . GLU A 1 206 ? -0.925 3.620 -23.260 1.00 86.44 206 GLU A C 1
ATOM 1691 O O . GLU A 1 206 ? -2.034 3.867 -23.734 1.00 86.44 206 GLU A O 1
ATOM 1696 N N . ARG A 1 207 ? -0.733 2.681 -22.328 1.00 87.81 207 ARG A N 1
ATOM 1697 C CA . ARG A 1 207 ? -1.810 1.864 -21.767 1.00 87.81 207 ARG A CA 1
ATOM 1698 C C . ARG A 1 207 ? -2.424 2.470 -20.509 1.00 87.81 207 ARG A C 1
ATOM 1700 O O . ARG A 1 207 ? -3.639 2.416 -20.348 1.00 87.81 207 ARG A O 1
ATOM 1707 N N . ASP A 1 208 ? -1.596 2.993 -19.611 1.00 90.50 208 ASP A N 1
ATOM 1708 C CA . ASP A 1 208 ? -2.006 3.523 -18.317 1.00 90.50 208 ASP A CA 1
ATOM 1709 C C . ASP A 1 208 ? -1.440 4.947 -18.131 1.00 90.50 208 ASP A C 1
ATOM 1711 O O . ASP A 1 208 ? -0.276 5.121 -17.769 1.00 90.50 208 ASP A O 1
ATOM 1715 N N . ASP A 1 209 ? -2.285 5.968 -18.322 1.00 84.56 209 ASP A N 1
ATOM 1716 C CA . ASP A 1 209 ? -1.906 7.400 -18.361 1.00 84.56 209 ASP A CA 1
ATOM 1717 C C . ASP A 1 209 ? -1.092 7.901 -17.147 1.00 84.56 209 ASP A C 1
ATOM 1719 O O . ASP A 1 209 ? -0.352 8.888 -17.240 1.00 84.56 209 ASP A O 1
ATOM 1723 N N . TRP A 1 210 ? -1.243 7.231 -16.003 1.00 87.62 210 TRP A N 1
ATOM 1724 C CA . TRP A 1 210 ? -0.664 7.604 -14.709 1.00 87.62 210 TRP A CA 1
ATOM 1725 C C . TRP A 1 210 ? 0.440 6.650 -14.237 1.00 87.62 210 TRP A C 1
ATOM 1727 O O . TRP A 1 210 ? 0.859 6.708 -13.075 1.00 87.62 210 TRP A O 1
ATOM 1737 N N . CYS A 1 211 ? 0.935 5.765 -15.113 1.00 91.50 211 CYS A N 1
ATOM 1738 C CA . CYS A 1 211 ? 1.938 4.773 -14.730 1.00 91.50 211 CYS A CA 1
ATOM 1739 C C . CYS A 1 211 ? 3.214 5.403 -14.161 1.00 91.50 211 CYS A C 1
ATOM 1741 O O . CYS A 1 211 ? 3.816 4.851 -13.244 1.00 91.50 211 CYS A O 1
ATOM 1743 N N . ASP A 1 212 ? 3.601 6.586 -14.636 1.00 91.50 212 ASP A N 1
ATOM 1744 C CA . ASP A 1 212 ? 4.775 7.323 -14.177 1.00 91.50 212 ASP A CA 1
ATOM 1745 C C . ASP A 1 212 ? 4.716 7.695 -12.689 1.00 91.50 212 ASP A C 1
ATOM 1747 O O . ASP A 1 212 ? 5.739 7.616 -12.001 1.00 91.50 212 ASP A O 1
ATOM 1751 N N . ILE A 1 213 ? 3.532 8.015 -12.158 1.00 90.94 213 ILE A N 1
ATOM 1752 C CA . ILE A 1 213 ? 3.347 8.303 -10.726 1.00 90.94 213 ILE A CA 1
ATOM 1753 C C . ILE A 1 213 ? 3.595 7.043 -9.888 1.00 90.94 213 ILE A C 1
ATOM 1755 O O . ILE A 1 213 ? 4.254 7.087 -8.840 1.00 90.94 213 ILE A O 1
ATOM 1759 N N . TRP A 1 214 ? 3.086 5.898 -10.344 1.00 93.81 214 TRP A N 1
ATOM 1760 C CA . TRP A 1 214 ? 3.232 4.630 -9.629 1.00 93.81 214 TRP A CA 1
ATOM 1761 C C . TRP A 1 214 ? 4.661 4.090 -9.717 1.00 93.81 214 TRP A C 1
ATOM 1763 O O . TRP A 1 214 ? 5.203 3.664 -8.697 1.00 93.81 214 TRP A O 1
ATOM 1773 N N . LEU A 1 215 ? 5.305 4.209 -10.883 1.00 95.81 215 LEU A N 1
ATOM 1774 C CA . LEU A 1 215 ? 6.728 3.909 -11.073 1.00 95.81 215 LEU A CA 1
ATOM 1775 C C . LEU A 1 215 ? 7.607 4.782 -10.170 1.00 95.81 215 LEU A C 1
ATOM 1777 O O . LEU A 1 215 ? 8.503 4.276 -9.500 1.00 95.81 215 LEU A O 1
ATOM 1781 N N . SER A 1 216 ? 7.306 6.077 -10.060 1.00 94.19 216 SER A N 1
ATOM 1782 C CA . SER A 1 216 ? 8.045 7.000 -9.185 1.00 94.19 216 SER A CA 1
ATOM 1783 C C . SER A 1 216 ? 7.923 6.664 -7.695 1.00 94.19 216 SER A C 1
ATOM 1785 O O . SER A 1 216 ? 8.713 7.153 -6.891 1.00 94.19 216 SER A O 1
ATOM 1787 N N . SER A 1 217 ? 6.955 5.827 -7.314 1.00 92.75 217 SER A N 1
ATOM 1788 C CA . SER A 1 217 ? 6.787 5.332 -5.944 1.00 92.75 217 SER A CA 1
ATOM 1789 C C . SER A 1 217 ? 7.476 3.982 -5.688 1.00 92.75 217 SER A C 1
ATOM 1791 O O . SER A 1 217 ? 7.404 3.481 -4.568 1.00 92.75 217 SER A O 1
ATOM 1793 N N . ASN A 1 218 ? 8.087 3.357 -6.699 1.00 96.94 218 ASN A N 1
ATOM 1794 C CA . ASN A 1 218 ? 8.707 2.038 -6.582 1.00 96.94 218 ASN A CA 1
ATOM 1795 C C . ASN A 1 218 ? 10.161 2.155 -6.094 1.00 96.94 218 ASN A C 1
ATOM 1797 O O . ASN A 1 218 ? 11.047 2.603 -6.821 1.00 96.94 218 ASN A O 1
ATOM 1801 N N . GLU A 1 219 ? 10.428 1.707 -4.869 1.00 95.94 219 GLU A N 1
ATOM 1802 C CA . GLU A 1 219 ? 11.770 1.757 -4.272 1.00 95.94 219 GLU A CA 1
ATOM 1803 C C . GLU A 1 219 ? 12.803 0.903 -5.026 1.00 95.94 219 GLU A C 1
ATOM 1805 O O . GLU A 1 219 ? 13.974 1.274 -5.081 1.00 95.94 219 GLU A O 1
ATOM 1810 N N . ASN A 1 220 ? 12.398 -0.198 -5.671 1.00 97.25 220 ASN A N 1
ATOM 1811 C CA . ASN A 1 220 ? 13.324 -1.023 -6.457 1.00 97.25 220 ASN A CA 1
ATOM 1812 C C . ASN A 1 220 ? 13.843 -0.265 -7.686 1.00 97.25 220 ASN A C 1
ATOM 1814 O O . ASN A 1 220 ? 15.008 -0.414 -8.057 1.00 97.25 220 ASN A O 1
ATOM 1818 N N . ILE A 1 221 ? 13.012 0.600 -8.280 1.00 96.94 221 ILE A N 1
ATOM 1819 C CA . ILE A 1 221 ? 13.436 1.504 -9.357 1.00 96.94 221 ILE A CA 1
ATOM 1820 C C . ILE A 1 221 ? 14.481 2.479 -8.833 1.00 96.94 221 ILE A C 1
ATOM 1822 O O . ILE A 1 221 ? 15.528 2.631 -9.454 1.00 96.94 221 ILE A O 1
ATOM 1826 N N . TRP A 1 222 ? 14.236 3.088 -7.672 1.00 96.44 222 TRP A N 1
ATOM 1827 C CA . TRP A 1 222 ? 15.174 4.027 -7.060 1.00 96.44 222 TRP A CA 1
ATOM 1828 C C . TRP A 1 222 ? 16.457 3.384 -6.563 1.00 96.44 222 TRP A C 1
ATOM 1830 O O . TRP A 1 222 ? 17.457 4.084 -6.464 1.00 96.44 222 TRP A O 1
ATOM 1840 N N . ARG A 1 223 ? 16.467 2.081 -6.284 1.00 95.50 223 ARG A N 1
ATOM 1841 C CA . ARG A 1 223 ? 17.673 1.328 -5.928 1.00 95.50 223 ARG A CA 1
ATOM 1842 C C . ARG A 1 223 ? 18.503 0.923 -7.151 1.00 95.50 223 ARG A C 1
ATOM 1844 O O . ARG A 1 223 ? 19.725 0.828 -7.051 1.00 95.50 223 ARG A O 1
ATOM 1851 N N . SER A 1 224 ? 17.860 0.720 -8.298 1.00 94.94 224 SER A N 1
ATOM 1852 C CA . SER A 1 224 ? 18.481 0.269 -9.548 1.00 94.94 224 SER A CA 1
ATOM 1853 C C . SER A 1 224 ? 18.957 1.431 -10.424 1.00 94.94 224 SER A C 1
ATOM 1855 O O . SER A 1 224 ? 18.187 2.324 -10.772 1.00 94.94 224 SER A O 1
ATOM 1857 N N . THR A 1 225 ? 20.210 1.385 -10.886 1.00 93.00 225 THR A N 1
ATOM 1858 C CA . THR A 1 225 ? 20.713 2.349 -11.882 1.00 93.00 225 THR A CA 1
ATOM 1859 C C . THR A 1 225 ? 19.916 2.268 -13.187 1.00 93.00 225 THR A C 1
ATOM 1861 O O . THR A 1 225 ? 19.553 3.303 -13.742 1.00 93.00 225 THR A O 1
ATOM 1864 N N . ILE A 1 226 ? 19.590 1.055 -13.651 1.00 92.44 226 ILE A N 1
ATOM 1865 C CA . ILE A 1 226 ? 18.783 0.840 -14.863 1.00 92.44 226 ILE A CA 1
ATOM 1866 C C . ILE A 1 226 ? 17.380 1.410 -14.668 1.00 92.44 226 ILE A C 1
ATOM 1868 O O . ILE A 1 226 ? 16.872 2.114 -15.541 1.00 92.44 226 ILE A O 1
ATOM 1872 N N . GLY A 1 227 ? 16.771 1.135 -13.514 1.00 95.50 227 GLY A N 1
ATOM 1873 C CA . GLY A 1 227 ? 15.452 1.636 -13.157 1.00 95.50 227 GLY A CA 1
ATOM 1874 C C . GLY A 1 227 ? 15.389 3.161 -13.191 1.00 95.50 227 GLY A C 1
ATOM 1875 O O . GLY A 1 227 ? 14.542 3.719 -13.890 1.00 95.50 227 GLY A O 1
ATOM 1876 N N . ARG A 1 228 ? 16.313 3.837 -12.495 1.00 95.31 228 ARG A N 1
ATOM 1877 C CA . ARG A 1 228 ? 16.395 5.308 -12.473 1.00 95.31 228 ARG A CA 1
ATOM 1878 C C . ARG A 1 228 ? 16.569 5.894 -13.875 1.00 95.31 228 ARG A C 1
ATOM 1880 O O . ARG A 1 228 ? 15.847 6.823 -14.234 1.00 95.31 228 ARG A O 1
ATOM 1887 N N . SER A 1 229 ? 17.476 5.339 -14.682 1.00 93.19 229 SER A N 1
ATOM 1888 C CA . SER A 1 229 ? 17.715 5.801 -16.056 1.00 93.19 229 SER A CA 1
ATOM 1889 C C . SER A 1 229 ? 16.481 5.641 -16.947 1.00 93.19 229 SER A C 1
ATOM 1891 O O . SER A 1 229 ? 16.113 6.580 -17.654 1.00 93.19 229 SER A O 1
ATOM 1893 N N . LYS A 1 230 ? 15.795 4.491 -16.880 1.00 94.81 230 LYS A N 1
ATOM 1894 C CA . LYS A 1 230 ? 14.556 4.257 -17.637 1.00 94.81 230 LYS A CA 1
ATOM 1895 C C . LYS A 1 230 ? 13.422 5.175 -17.201 1.00 94.81 230 LYS A C 1
ATOM 1897 O O . LYS A 1 230 ? 12.738 5.720 -18.063 1.00 94.81 230 LYS A O 1
ATOM 1902 N N . LEU A 1 231 ? 13.245 5.389 -15.894 1.00 95.44 231 LEU A N 1
ATOM 1903 C CA . LEU A 1 231 ? 12.239 6.320 -15.383 1.00 95.44 231 LEU A CA 1
ATOM 1904 C C . LEU A 1 231 ? 12.524 7.743 -15.878 1.00 95.44 231 LEU A C 1
ATOM 1906 O O . LEU A 1 231 ? 11.647 8.373 -16.459 1.00 95.44 231 LEU A O 1
ATOM 1910 N N . ARG A 1 232 ? 13.768 8.223 -15.749 1.00 93.94 232 ARG A N 1
ATOM 1911 C CA . ARG A 1 232 ? 14.186 9.538 -16.262 1.00 93.94 232 ARG A CA 1
ATOM 1912 C C . ARG A 1 232 ? 13.916 9.673 -17.768 1.00 93.94 232 ARG A C 1
ATOM 1914 O O . ARG A 1 232 ? 13.387 10.695 -18.203 1.00 93.94 232 ARG A O 1
ATOM 1921 N N . GLY A 1 233 ? 14.233 8.639 -18.554 1.00 91.44 233 GLY A N 1
ATOM 1922 C CA . GLY A 1 233 ? 13.945 8.586 -19.991 1.00 91.44 233 GLY A CA 1
ATOM 1923 C C . GLY A 1 233 ? 12.448 8.677 -20.303 1.00 91.44 233 GLY A C 1
ATOM 1924 O O . GLY A 1 233 ? 12.040 9.518 -21.104 1.00 91.44 233 GLY A O 1
ATOM 1925 N N . LEU A 1 234 ? 11.626 7.880 -19.613 1.00 91.94 234 LEU A N 1
ATOM 1926 C CA . LEU A 1 234 ? 10.165 7.889 -19.736 1.00 91.94 234 LEU A CA 1
ATOM 1927 C C . LEU A 1 234 ? 9.579 9.286 -19.478 1.00 91.94 234 LEU A C 1
ATOM 1929 O O . LEU A 1 234 ? 8.785 9.791 -20.277 1.00 91.94 234 LEU A O 1
ATOM 1933 N N . LEU A 1 235 ? 10.006 9.934 -18.391 1.00 90.38 235 LEU A N 1
ATOM 1934 C CA . LEU A 1 235 ? 9.553 11.278 -18.023 1.00 90.38 235 LEU A CA 1
ATOM 1935 C C . LEU A 1 235 ? 9.994 12.334 -19.048 1.00 90.38 235 LEU A C 1
ATOM 1937 O O . LEU A 1 235 ? 9.217 13.226 -19.394 1.00 90.38 235 LEU A O 1
ATOM 1941 N N . GLY A 1 236 ? 11.202 12.200 -19.605 1.00 86.06 236 GLY A N 1
ATOM 1942 C CA . GLY A 1 236 ? 11.682 13.042 -20.704 1.00 86.06 236 GLY A CA 1
ATOM 1943 C C . GLY A 1 236 ? 10.832 12.909 -21.976 1.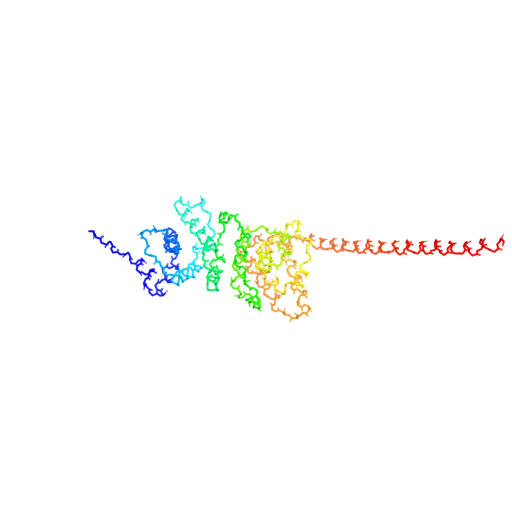00 86.06 236 GLY A C 1
ATOM 1944 O O . GLY A 1 236 ? 10.483 13.915 -22.606 1.00 86.06 236 GLY A O 1
ATOM 1945 N N . CYS A 1 237 ? 10.428 11.685 -22.333 1.00 82.56 237 CYS A N 1
ATOM 1946 C CA . CYS A 1 237 ? 9.522 11.436 -23.459 1.00 82.56 237 CYS A CA 1
ATOM 1947 C C . CYS A 1 237 ? 8.139 12.066 -23.234 1.00 82.56 237 CYS A C 1
ATOM 1949 O O . CYS A 1 237 ? 7.608 12.709 -24.145 1.00 82.56 237 CYS A O 1
ATOM 1951 N N . LYS A 1 238 ? 7.573 11.933 -22.024 1.00 79.94 238 LYS A N 1
ATOM 1952 C CA . LYS A 1 238 ? 6.288 12.552 -21.647 1.00 79.94 238 LYS A CA 1
ATOM 1953 C C . LYS A 1 238 ? 6.364 14.077 -21.738 1.00 79.94 238 LYS A C 1
ATOM 1955 O O . LYS A 1 238 ? 5.512 14.674 -22.389 1.00 79.94 238 LYS A O 1
ATOM 1960 N N . SER A 1 239 ? 7.429 14.681 -21.206 1.00 73.19 239 SER A N 1
ATOM 1961 C CA . SER A 1 239 ? 7.669 16.131 -21.272 1.00 73.19 239 SER A CA 1
ATOM 1962 C C . SER A 1 239 ? 7.812 16.642 -22.715 1.00 73.19 239 SER A C 1
ATOM 1964 O O . SER A 1 239 ? 7.335 17.716 -23.062 1.00 73.19 239 SER A O 1
ATOM 1966 N N . THR A 1 240 ? 8.392 15.846 -23.617 1.00 72.19 240 THR A N 1
ATOM 1967 C CA . THR A 1 240 ? 8.483 16.226 -25.039 1.00 72.19 240 THR A CA 1
ATOM 1968 C C . THR A 1 240 ? 7.109 16.239 -25.722 1.00 72.19 240 THR A C 1
ATOM 1970 O O . THR A 1 240 ? 6.843 17.104 -26.556 1.00 72.19 240 THR A O 1
ATOM 1973 N N . LYS A 1 241 ? 6.222 15.294 -25.370 1.00 74.44 241 LYS A N 1
ATOM 1974 C CA . LYS A 1 241 ? 4.849 15.214 -25.905 1.00 74.44 241 LYS A CA 1
ATOM 1975 C C . LYS A 1 241 ? 3.911 16.251 -25.264 1.00 74.44 241 LYS A C 1
ATOM 1977 O O . LYS A 1 241 ? 3.046 16.790 -25.948 1.00 74.44 241 LYS A O 1
ATOM 1982 N N . ASN A 1 242 ? 4.087 16.531 -23.975 1.00 74.25 242 ASN A N 1
ATOM 1983 C CA . ASN A 1 242 ? 3.350 17.527 -23.204 1.00 74.25 242 ASN A CA 1
ATOM 1984 C C . ASN A 1 242 ? 4.329 18.195 -22.220 1.00 74.25 242 ASN A C 1
ATOM 1986 O O . ASN A 1 242 ? 4.675 17.546 -21.233 1.00 74.25 242 ASN A O 1
ATOM 1990 N N . PRO A 1 243 ? 4.812 19.426 -22.490 1.00 69.31 243 PRO A N 1
ATOM 1991 C CA . PRO A 1 243 ? 5.881 20.076 -21.728 1.00 69.31 243 PRO A CA 1
ATOM 1992 C C . PRO A 1 243 ? 5.438 20.424 -20.311 1.00 69.31 243 PRO A C 1
ATOM 1994 O O . PRO A 1 243 ? 5.099 21.560 -19.989 1.00 69.31 243 PRO A O 1
ATOM 1997 N N . ASP A 1 244 ? 5.484 19.411 -19.458 1.00 76.00 244 ASP A N 1
ATOM 1998 C CA . ASP A 1 244 ? 5.331 19.512 -18.026 1.00 76.00 244 ASP A CA 1
ATOM 1999 C C . ASP A 1 244 ? 6.717 19.410 -17.385 1.00 76.00 244 ASP A C 1
ATOM 2001 O O . ASP A 1 244 ? 7.256 18.330 -17.133 1.00 76.00 244 ASP A O 1
ATOM 2005 N N . TYR A 1 245 ? 7.342 20.570 -17.190 1.00 76.50 245 TYR A N 1
ATOM 2006 C CA . TYR A 1 245 ? 8.636 20.665 -16.517 1.00 76.50 245 TYR A CA 1
ATOM 2007 C C . TYR A 1 245 ? 8.546 20.298 -15.029 1.00 76.50 245 TYR A C 1
ATOM 2009 O O . TYR A 1 245 ? 9.579 20.018 -14.422 1.00 76.50 245 TYR A O 1
ATOM 2017 N N . PHE A 1 246 ? 7.345 20.276 -14.433 1.00 83.12 246 PHE A N 1
ATOM 2018 C CA . PHE A 1 246 ? 7.192 19.923 -13.023 1.00 83.12 246 PHE A CA 1
ATOM 2019 C C . PHE A 1 246 ? 7.572 18.466 -12.773 1.00 83.12 246 PHE A C 1
ATOM 2021 O O . PHE A 1 246 ? 8.270 18.189 -11.806 1.00 83.12 246 PHE A O 1
ATOM 2028 N N . VAL A 1 247 ? 7.225 17.557 -13.686 1.00 82.62 247 VAL A N 1
ATOM 2029 C CA . VAL A 1 247 ? 7.477 16.118 -13.514 1.00 82.62 247 VAL A CA 1
ATOM 2030 C C . VAL A 1 247 ? 8.976 15.787 -13.476 1.00 82.62 247 VAL A C 1
ATOM 2032 O O . VAL A 1 247 ? 9.409 14.949 -12.687 1.00 82.62 247 VAL A O 1
ATOM 2035 N N . ILE A 1 248 ? 9.794 16.467 -14.287 1.00 86.06 248 ILE A N 1
ATOM 2036 C CA . ILE A 1 248 ? 11.255 16.277 -14.268 1.00 86.06 248 ILE A CA 1
ATOM 2037 C C . ILE A 1 248 ? 11.860 16.869 -12.988 1.00 86.06 248 ILE A C 1
ATOM 2039 O O . ILE A 1 248 ? 12.706 16.232 -12.366 1.00 86.06 248 ILE A O 1
ATOM 2043 N N . ASN A 1 249 ? 11.397 18.046 -12.559 1.00 88.25 249 ASN A N 1
ATOM 2044 C CA . ASN A 1 249 ? 11.865 18.646 -11.309 1.00 88.25 249 ASN A CA 1
ATOM 2045 C C . ASN A 1 249 ? 11.516 17.767 -10.096 1.00 88.25 249 ASN A C 1
ATOM 2047 O O . ASN A 1 249 ? 12.370 17.551 -9.243 1.00 88.25 249 ASN A O 1
ATOM 2051 N N . GLU A 1 250 ? 10.305 17.200 -10.042 1.00 89.62 250 GLU A N 1
ATOM 2052 C CA . GLU A 1 250 ? 9.907 16.260 -8.984 1.00 89.62 250 GLU A CA 1
ATOM 2053 C C . GLU A 1 250 ? 10.773 14.994 -8.973 1.00 89.62 250 GLU A C 1
ATOM 2055 O O . GLU A 1 250 ? 11.073 14.456 -7.904 1.00 89.62 250 GLU A O 1
ATOM 2060 N N . PHE A 1 251 ? 11.186 14.515 -10.150 1.00 93.38 251 PHE A N 1
ATOM 2061 C CA . PHE A 1 251 ? 12.122 13.401 -10.255 1.00 93.38 251 PHE A CA 1
ATOM 2062 C C . PHE A 1 251 ? 13.485 13.762 -9.656 1.00 93.38 251 PHE A C 1
ATOM 2064 O O . PHE A 1 251 ? 13.980 13.022 -8.808 1.00 93.38 251 PHE A O 1
ATOM 2071 N N . ASP A 1 252 ? 14.072 14.893 -10.057 1.00 92.62 252 ASP A N 1
ATOM 2072 C CA . ASP A 1 252 ? 15.387 15.325 -9.569 1.00 92.62 252 ASP A CA 1
ATOM 2073 C C . ASP A 1 252 ? 15.368 15.607 -8.052 1.00 92.62 252 ASP A C 1
ATOM 2075 O O . ASP A 1 252 ? 16.297 15.228 -7.334 1.00 92.62 252 ASP A O 1
ATOM 2079 N N . GLU A 1 253 ? 14.291 16.210 -7.534 1.00 93.94 253 GLU A N 1
ATOM 2080 C CA . GLU A 1 253 ? 14.092 16.429 -6.095 1.00 93.94 253 GLU A CA 1
ATOM 2081 C C . GLU A 1 253 ? 14.027 15.109 -5.318 1.00 93.94 253 GLU A C 1
ATOM 2083 O O . GLU A 1 253 ? 14.692 14.958 -4.287 1.00 93.94 253 GLU A O 1
ATOM 2088 N N . ARG A 1 254 ? 13.262 14.134 -5.822 1.00 94.69 254 ARG A N 1
ATOM 2089 C CA . ARG A 1 254 ? 13.137 12.811 -5.200 1.00 94.69 254 ARG A CA 1
ATOM 2090 C C . ARG A 1 254 ? 14.435 12.016 -5.272 1.00 94.69 254 ARG A C 1
ATOM 2092 O O . ARG A 1 254 ? 14.798 11.352 -4.302 1.00 94.69 254 ARG A O 1
ATOM 2099 N N . GLU A 1 255 ? 15.159 12.098 -6.384 1.00 95.12 255 GLU A N 1
ATOM 2100 C CA . GLU A 1 255 ? 16.471 11.469 -6.519 1.00 95.12 255 GLU A CA 1
ATOM 2101 C C . GLU A 1 255 ? 17.451 12.015 -5.473 1.00 95.12 255 GLU A C 1
ATOM 2103 O O . GLU A 1 255 ? 18.155 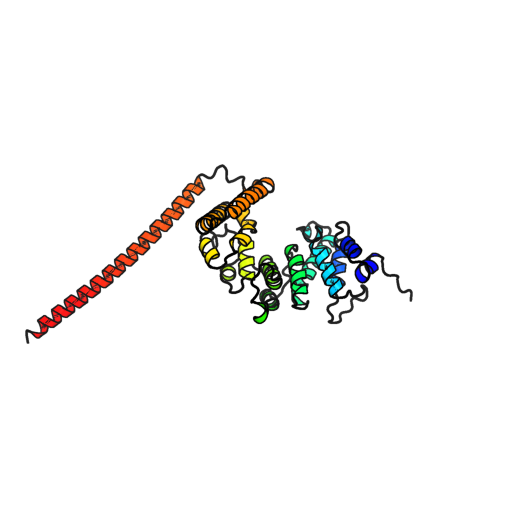11.248 -4.818 1.00 95.12 255 GLU A O 1
ATOM 2108 N N . GLU A 1 256 ? 17.460 13.332 -5.264 1.00 94.81 256 GLU A N 1
ATOM 2109 C CA . GLU A 1 256 ? 18.300 13.979 -4.258 1.00 94.81 256 GLU A CA 1
ATOM 2110 C C . GLU A 1 256 ? 17.894 13.614 -2.819 1.00 94.81 256 GLU A C 1
ATOM 2112 O O . GLU A 1 256 ? 18.754 13.452 -1.948 1.00 94.81 256 GLU A O 1
ATOM 2117 N N . GLU A 1 257 ? 16.597 13.448 -2.547 1.00 95.56 257 GLU A N 1
ATOM 2118 C CA . GLU A 1 257 ? 16.105 12.938 -1.262 1.00 95.56 257 GLU A CA 1
ATOM 2119 C C . GLU A 1 257 ? 16.607 11.512 -0.992 1.00 95.56 257 GLU A C 1
ATOM 2121 O O . GLU A 1 257 ? 17.142 11.232 0.091 1.00 95.56 257 GLU A O 1
ATOM 2126 N N . TYR A 1 258 ? 16.498 10.616 -1.978 1.00 95.38 258 TYR A N 1
ATOM 2127 C CA . TYR A 1 258 ? 17.000 9.248 -1.858 1.00 95.38 258 TYR A CA 1
ATOM 2128 C C . TYR A 1 258 ? 18.522 9.199 -1.748 1.00 95.38 258 TYR A C 1
ATOM 2130 O O . TYR A 1 258 ? 19.031 8.454 -0.917 1.00 95.38 258 TYR A O 1
ATOM 2138 N N . ARG A 1 259 ? 19.253 10.039 -2.487 1.00 94.31 259 ARG A N 1
ATOM 2139 C CA . ARG A 1 259 ? 20.717 10.142 -2.387 1.00 94.31 259 ARG A CA 1
ATOM 2140 C C . ARG A 1 259 ? 21.174 10.538 -0.983 1.00 94.31 259 ARG A C 1
ATOM 2142 O O . ARG A 1 259 ? 22.158 10.003 -0.484 1.00 94.31 259 ARG A O 1
ATOM 2149 N N . LYS A 1 260 ? 20.450 11.446 -0.319 1.00 95.44 260 LYS A N 1
ATOM 2150 C CA . LYS A 1 260 ? 20.745 11.856 1.067 1.00 95.44 260 LYS A CA 1
ATOM 2151 C C . LYS A 1 260 ? 20.409 10.782 2.096 1.00 95.44 260 LYS A C 1
ATOM 2153 O O . LYS A 1 260 ? 21.112 10.662 3.096 1.00 95.44 260 LYS A O 1
ATOM 2158 N N . SER A 1 261 ? 19.302 10.073 1.897 1.00 95.75 261 SER A N 1
ATOM 2159 C CA . SER A 1 261 ? 18.772 9.114 2.873 1.00 95.75 261 SER A CA 1
ATOM 2160 C C . SER A 1 261 ? 19.336 7.699 2.717 1.00 95.75 261 SER A C 1
ATOM 2162 O O . SER A 1 261 ? 19.404 6.983 3.712 1.00 95.75 261 SER A O 1
ATOM 2164 N N . ASN A 1 262 ? 19.761 7.321 1.508 1.00 95.00 262 ASN A N 1
ATOM 2165 C CA . ASN A 1 262 ? 20.262 5.994 1.137 1.00 95.00 262 ASN A CA 1
ATOM 2166 C C . ASN A 1 262 ? 21.463 6.125 0.171 1.00 95.00 262 ASN A C 1
ATOM 2168 O O . ASN A 1 262 ? 21.366 5.734 -0.999 1.00 95.00 262 ASN A O 1
ATOM 2172 N N . PRO A 1 263 ? 22.588 6.728 0.606 1.00 93.88 263 PRO A N 1
ATOM 2173 C CA . PRO A 1 263 ? 23.742 6.976 -0.265 1.00 93.88 263 PRO A CA 1
ATOM 2174 C C . PRO A 1 263 ? 24.275 5.697 -0.930 1.00 93.88 263 PRO A C 1
ATOM 2176 O O . PRO A 1 263 ? 24.673 5.722 -2.093 1.00 93.88 263 PRO A O 1
ATOM 2179 N N . GLU A 1 264 ? 24.158 4.547 -0.262 1.00 93.31 264 GLU A N 1
ATOM 2180 C CA . GLU A 1 264 ? 24.626 3.255 -0.764 1.00 93.31 264 GLU A CA 1
ATOM 2181 C C . GLU A 1 264 ? 23.894 2.762 -2.026 1.00 93.31 264 GLU A C 1
ATOM 2183 O O . GLU A 1 264 ? 24.381 1.867 -2.717 1.00 93.31 264 GLU A O 1
ATOM 2188 N N . TRP A 1 265 ? 22.734 3.339 -2.370 1.00 93.06 265 TRP A N 1
ATOM 2189 C CA . TRP A 1 265 ? 22.038 3.051 -3.637 1.00 93.06 265 TRP A CA 1
ATOM 2190 C C . TRP A 1 265 ? 22.670 3.772 -4.840 1.00 93.06 265 TRP A C 1
ATOM 2192 O O . TRP A 1 265 ? 22.365 3.446 -5.995 1.00 93.06 265 TRP A O 1
ATOM 2202 N N . PHE A 1 266 ? 23.548 4.744 -4.572 1.00 91.12 266 PHE A N 1
ATOM 2203 C CA . PHE A 1 266 ? 24.177 5.632 -5.550 1.00 91.12 266 PHE A CA 1
ATOM 2204 C C . PHE A 1 266 ? 25.707 5.478 -5.608 1.00 91.12 266 PHE A C 1
ATOM 2206 O O . PHE A 1 266 ? 26.303 5.891 -6.599 1.00 91.12 266 PHE A O 1
ATOM 2213 N N . ASP A 1 267 ? 26.333 4.815 -4.629 1.00 80.06 267 ASP A N 1
ATOM 2214 C CA . ASP A 1 267 ? 27.796 4.637 -4.538 1.00 80.06 267 ASP A CA 1
ATOM 2215 C C . ASP A 1 267 ? 28.437 3.975 -5.781 1.00 80.06 267 ASP A C 1
ATOM 2217 O O . ASP A 1 267 ? 29.582 4.259 -6.117 1.00 80.06 267 ASP A O 1
ATOM 2221 N N . ASN A 1 268 ? 27.703 3.139 -6.529 1.00 65.62 268 ASN A N 1
ATOM 2222 C CA . ASN A 1 268 ? 28.208 2.461 -7.739 1.00 65.62 268 ASN A CA 1
ATOM 2223 C C . ASN A 1 268 ? 28.067 3.289 -9.039 1.00 65.62 268 ASN A C 1
ATOM 2225 O O . ASN A 1 268 ? 28.201 2.739 -10.139 1.00 65.62 268 ASN A O 1
ATOM 2229 N N . GLN A 1 269 ? 27.712 4.575 -8.949 1.00 58.75 269 GLN A N 1
ATOM 2230 C CA . GLN A 1 269 ? 27.436 5.413 -10.121 1.00 58.75 269 GLN A CA 1
ATOM 2231 C C . GLN A 1 269 ? 28.614 6.276 -10.580 1.00 58.75 269 GLN A C 1
ATOM 2233 O O . GLN A 1 269 ? 28.645 6.635 -11.756 1.00 58.75 269 GLN A O 1
ATOM 2238 N N . GLU A 1 270 ? 29.577 6.591 -9.708 1.00 50.94 270 GLU A N 1
ATOM 2239 C CA . GLU A 1 270 ? 30.679 7.503 -10.062 1.00 50.94 270 GLU A CA 1
ATOM 2240 C C . GLU A 1 270 ? 31.716 6.877 -11.019 1.00 50.94 270 GLU A C 1
ATOM 2242 O O . GLU A 1 270 ? 32.364 7.614 -11.757 1.00 50.94 270 GLU A O 1
ATOM 2247 N N . ASP A 1 271 ? 31.789 5.541 -11.120 1.00 50.16 271 ASP A N 1
ATOM 2248 C CA . ASP A 1 271 ? 32.797 4.833 -11.937 1.00 50.16 271 ASP A CA 1
ATOM 2249 C C . ASP A 1 271 ? 32.255 4.170 -13.224 1.00 50.16 271 ASP A C 1
ATOM 2251 O O . ASP A 1 271 ? 33.001 3.543 -13.979 1.00 50.16 271 ASP A O 1
ATOM 2255 N N . ASN A 1 272 ? 30.959 4.284 -13.520 1.00 47.97 272 ASN A N 1
ATOM 2256 C CA . ASN A 1 272 ? 30.316 3.453 -14.542 1.00 47.97 272 ASN A CA 1
ATOM 2257 C C . ASN A 1 272 ? 30.232 4.117 -15.935 1.00 47.97 272 ASN A C 1
ATOM 2259 O O . ASN A 1 272 ? 29.150 4.373 -16.469 1.00 47.97 272 ASN A O 1
ATOM 2263 N N . GLU A 1 273 ? 31.386 4.319 -16.587 1.00 49.50 273 GLU A N 1
ATOM 2264 C CA . GLU A 1 273 ? 31.450 4.528 -18.052 1.00 49.50 273 GLU A CA 1
ATOM 2265 C C . GLU A 1 273 ? 30.899 3.317 -18.843 1.00 49.50 273 GLU A C 1
ATOM 2267 O O . GLU A 1 273 ? 30.540 3.439 -20.015 1.00 49.50 273 GLU A O 1
ATOM 2272 N N . GLU A 1 274 ? 30.763 2.157 -18.192 1.00 49.69 274 GLU A N 1
ATOM 2273 C CA . GLU A 1 274 ? 30.249 0.907 -18.761 1.00 49.69 274 GLU A CA 1
ATOM 2274 C C . GLU A 1 274 ? 28.772 1.001 -19.195 1.00 49.69 274 GLU A C 1
ATOM 2276 O O . GLU A 1 274 ? 28.387 0.418 -20.209 1.00 49.69 274 GLU A O 1
ATOM 2281 N N . TYR A 1 275 ? 27.950 1.822 -18.529 1.00 50.66 275 TYR A N 1
ATOM 2282 C CA . TYR A 1 275 ? 26.540 1.999 -18.910 1.00 50.66 275 TYR A CA 1
ATOM 2283 C C . TYR A 1 275 ? 26.349 2.833 -20.182 1.00 50.66 275 TYR A C 1
ATOM 2285 O O . TYR A 1 275 ? 25.449 2.537 -20.966 1.00 50.66 275 TYR A O 1
ATOM 2293 N N . LYS A 1 276 ? 27.239 3.797 -20.464 1.00 50.34 276 LYS A N 1
ATOM 2294 C CA . LYS A 1 276 ? 27.247 4.481 -21.772 1.00 50.34 276 LYS A CA 1
ATOM 2295 C C . LYS A 1 276 ? 27.547 3.505 -22.914 1.00 50.34 276 LYS A C 1
ATOM 2297 O O . LYS A 1 276 ? 27.032 3.686 -24.013 1.00 50.34 276 LYS A O 1
ATOM 2302 N N . ASN A 1 277 ? 28.349 2.469 -22.653 1.00 51.03 277 ASN A N 1
ATOM 2303 C CA . ASN A 1 277 ? 28.607 1.400 -23.616 1.00 51.03 277 ASN A CA 1
ATOM 2304 C C . ASN A 1 277 ? 27.440 0.409 -23.725 1.00 51.03 277 ASN A C 1
ATOM 2306 O O . ASN A 1 277 ? 27.145 -0.022 -24.833 1.00 51.03 277 ASN A O 1
ATOM 2310 N N . SER A 1 278 ? 26.749 0.083 -22.627 1.00 54.22 278 SER A N 1
ATOM 2311 C CA . SER A 1 278 ? 25.583 -0.815 -22.650 1.00 54.22 278 SER A CA 1
ATOM 2312 C C . SER A 1 278 ? 24.403 -0.235 -23.434 1.00 54.22 278 SER A C 1
ATOM 2314 O O . SER A 1 278 ? 23.734 -0.982 -24.143 1.00 54.22 278 SER A O 1
ATOM 2316 N N . ASP A 1 279 ? 24.137 1.069 -23.331 1.00 56.06 279 ASP A N 1
ATOM 2317 C CA . ASP A 1 279 ? 23.092 1.715 -24.139 1.00 56.06 279 ASP A CA 1
ATOM 2318 C C . ASP A 1 279 ? 23.496 1.766 -25.618 1.00 56.06 279 ASP A C 1
ATOM 2320 O O . ASP A 1 279 ? 22.687 1.449 -26.486 1.00 56.06 279 ASP A O 1
ATOM 2324 N N . ALA A 1 280 ? 24.774 2.031 -25.917 1.00 60.59 280 ALA A N 1
ATOM 2325 C CA . ALA A 1 280 ? 25.297 1.936 -27.280 1.00 60.59 280 ALA A CA 1
ATOM 2326 C C . ALA A 1 280 ? 25.232 0.500 -27.841 1.00 60.59 280 ALA A C 1
ATOM 2328 O O . ALA A 1 280 ? 25.031 0.304 -29.040 1.00 60.59 280 ALA A O 1
ATOM 2329 N N . GLU A 1 281 ? 25.390 -0.517 -26.993 1.00 64.38 281 GLU A N 1
ATOM 2330 C CA . GLU A 1 281 ? 25.269 -1.924 -27.373 1.00 64.38 281 GLU A CA 1
ATOM 2331 C C . GLU A 1 281 ? 23.804 -2.338 -27.576 1.00 64.38 281 GLU A C 1
ATOM 2333 O O . GLU A 1 281 ? 23.502 -3.029 -28.547 1.00 64.38 281 GLU A O 1
ATOM 2338 N N . LEU A 1 282 ? 22.876 -1.854 -26.743 1.00 65.06 282 LEU A N 1
ATOM 2339 C CA . LEU A 1 282 ? 21.431 -2.031 -26.931 1.00 65.06 282 LEU A CA 1
ATOM 2340 C C . LEU A 1 282 ? 20.922 -1.325 -28.192 1.00 65.06 282 LEU A C 1
ATOM 2342 O O . LEU A 1 282 ? 20.147 -1.914 -28.948 1.00 65.06 282 LEU A O 1
ATOM 2346 N N . ASP A 1 283 ? 21.393 -0.111 -28.468 1.00 71.88 283 ASP A N 1
ATOM 2347 C CA . ASP A 1 283 ? 21.090 0.602 -29.710 1.00 71.88 283 ASP A CA 1
ATOM 2348 C C . ASP A 1 283 ? 21.637 -0.154 -30.925 1.00 71.88 283 ASP A C 1
ATOM 2350 O O . ASP A 1 283 ? 20.952 -0.285 -31.939 1.00 71.88 283 ASP A O 1
ATOM 2354 N N . ARG A 1 284 ? 22.825 -0.758 -30.801 1.00 71.19 284 ARG A N 1
ATOM 2355 C CA . ARG A 1 284 ? 23.397 -1.620 -31.841 1.00 71.19 284 ARG A CA 1
ATOM 2356 C C . ARG A 1 284 ? 22.600 -2.911 -32.037 1.00 71.19 284 ARG A C 1
ATOM 2358 O O . ARG A 1 284 ? 22.458 -3.361 -33.171 1.00 71.19 284 ARG A O 1
ATOM 2365 N N . ILE A 1 285 ? 22.069 -3.510 -30.969 1.00 69.69 285 ILE A N 1
ATOM 2366 C CA . ILE A 1 285 ? 21.179 -4.680 -31.054 1.00 69.69 285 ILE A CA 1
ATOM 2367 C C . ILE A 1 285 ? 19.878 -4.301 -31.768 1.00 69.69 285 ILE A C 1
ATOM 2369 O O . ILE A 1 285 ? 19.496 -4.993 -32.709 1.00 69.69 285 ILE A O 1
ATOM 2373 N N . ARG A 1 286 ? 19.250 -3.173 -31.414 1.00 72.25 286 ARG A N 1
ATOM 2374 C CA . ARG A 1 286 ? 18.050 -2.664 -32.103 1.00 72.25 286 ARG A CA 1
ATOM 2375 C C . ARG A 1 286 ? 18.314 -2.369 -33.578 1.00 72.25 286 ARG A C 1
ATOM 2377 O O . ARG A 1 286 ? 17.501 -2.704 -34.438 1.00 72.25 286 ARG A O 1
ATOM 2384 N N . GLU A 1 287 ? 19.468 -1.786 -33.896 1.00 82.00 287 GLU A N 1
ATOM 2385 C CA . GLU A 1 287 ? 19.880 -1.541 -35.279 1.00 82.00 287 GLU A CA 1
ATOM 2386 C C . GLU A 1 287 ? 20.046 -2.863 -36.050 1.00 82.00 287 GLU A C 1
ATOM 2388 O O . GLU A 1 287 ? 19.571 -2.992 -37.182 1.00 82.00 287 GLU A O 1
ATOM 2393 N N . LEU A 1 288 ? 20.641 -3.884 -35.424 1.00 79.38 288 LEU A N 1
ATOM 2394 C CA . LEU A 1 288 ? 20.763 -5.223 -36.004 1.00 79.38 288 LEU A CA 1
ATOM 2395 C C . LEU A 1 288 ? 19.403 -5.903 -36.200 1.00 79.38 288 LEU A C 1
ATOM 2397 O O . LEU A 1 288 ? 19.183 -6.496 -37.256 1.00 79.38 288 LEU A O 1
ATOM 2401 N N . GLU A 1 289 ? 18.479 -5.799 -35.247 1.00 76.19 289 GLU A N 1
ATOM 2402 C CA . GLU A 1 289 ? 17.115 -6.326 -35.376 1.00 76.19 289 GLU A CA 1
ATOM 2403 C C . GLU A 1 289 ? 16.364 -5.659 -36.531 1.00 76.19 289 GLU A C 1
ATOM 2405 O O . GLU A 1 289 ? 15.766 -6.347 -37.363 1.00 76.19 289 GLU A O 1
ATOM 2410 N N . GLN A 1 290 ? 16.478 -4.334 -36.663 1.00 82.19 290 GLN A N 1
ATOM 2411 C CA . GLN A 1 290 ? 15.898 -3.592 -37.779 1.00 82.19 290 GLN A CA 1
ATOM 2412 C C . GLN A 1 290 ? 16.505 -4.027 -39.121 1.00 82.19 290 GLN A C 1
ATOM 2414 O O . GLN A 1 290 ? 15.784 -4.198 -40.109 1.00 82.19 290 GLN A O 1
ATOM 2419 N N . ILE A 1 291 ? 17.825 -4.244 -39.175 1.00 83.06 291 ILE A N 1
ATOM 2420 C CA . ILE A 1 291 ? 18.508 -4.771 -40.363 1.00 83.06 291 ILE A CA 1
ATOM 2421 C C . ILE A 1 291 ? 17.990 -6.171 -40.699 1.00 83.06 291 ILE A C 1
ATOM 2423 O O . ILE A 1 291 ? 17.658 -6.418 -41.858 1.00 83.06 291 ILE A O 1
ATOM 2427 N N . VAL A 1 292 ? 17.881 -7.071 -39.718 1.00 81.38 292 VAL A N 1
ATOM 2428 C CA . VAL A 1 292 ? 17.369 -8.438 -39.909 1.00 81.38 292 VAL A CA 1
ATOM 2429 C C . VAL A 1 292 ? 15.931 -8.413 -40.417 1.00 81.38 292 VAL A C 1
ATOM 2431 O O . VAL A 1 292 ? 15.618 -9.114 -41.380 1.00 81.38 292 VAL A O 1
ATOM 2434 N N . TRP A 1 293 ? 15.074 -7.571 -39.842 1.00 80.38 293 TRP A N 1
ATOM 2435 C CA . TRP A 1 293 ? 13.687 -7.410 -40.273 1.00 80.38 293 TRP A CA 1
ATOM 2436 C C . TRP A 1 293 ? 13.589 -6.877 -41.709 1.00 80.38 293 TRP A C 1
ATOM 2438 O O . TRP A 1 293 ? 12.873 -7.433 -42.547 1.00 80.38 293 TRP A O 1
ATOM 2448 N N . ASN A 1 294 ? 14.387 -5.860 -42.047 1.00 81.44 294 ASN A N 1
ATOM 2449 C CA . ASN A 1 294 ? 14.491 -5.342 -43.411 1.00 81.44 294 ASN A CA 1
ATOM 2450 C C . ASN A 1 294 ? 14.985 -6.417 -44.394 1.00 81.44 294 ASN A C 1
ATOM 2452 O O . ASN A 1 294 ? 14.482 -6.511 -45.518 1.00 81.44 294 ASN A O 1
ATOM 2456 N N . LEU A 1 295 ? 15.947 -7.249 -43.981 1.00 76.62 295 LEU A N 1
ATOM 2457 C CA . LEU A 1 295 ? 16.485 -8.338 -44.795 1.00 76.62 295 LEU A CA 1
ATOM 2458 C C . LEU A 1 295 ? 15.442 -9.437 -45.020 1.00 76.62 295 LEU A C 1
ATOM 2460 O O . LEU A 1 295 ? 15.278 -9.901 -46.148 1.00 76.62 295 LEU A O 1
ATOM 2464 N N . ALA A 1 296 ? 14.710 -9.816 -43.971 1.00 74.12 296 ALA A N 1
ATOM 2465 C CA . ALA A 1 296 ? 13.623 -10.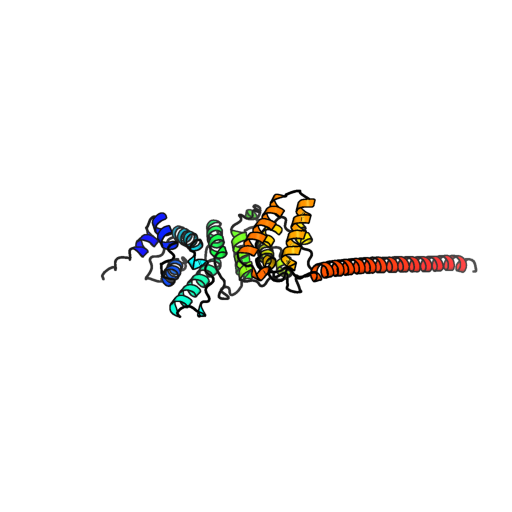786 -44.037 1.00 74.12 296 ALA A CA 1
ATOM 2466 C C . ALA A 1 296 ? 12.538 -10.324 -45.021 1.00 74.12 296 ALA A C 1
ATOM 2468 O O . ALA A 1 296 ? 12.176 -11.068 -45.934 1.00 74.12 296 ALA A O 1
ATOM 2469 N N . ASN A 1 297 ? 12.119 -9.059 -44.933 1.00 76.50 297 ASN A N 1
ATOM 2470 C CA . ASN A 1 297 ? 11.156 -8.466 -45.861 1.00 76.50 297 ASN A CA 1
ATOM 2471 C C . ASN A 1 297 ? 11.682 -8.380 -47.299 1.00 76.50 297 ASN A C 1
ATOM 2473 O O . ASN A 1 297 ? 10.941 -8.614 -48.256 1.00 76.50 297 ASN A O 1
ATOM 2477 N N . ALA A 1 298 ? 12.966 -8.070 -47.489 1.00 75.31 298 ALA A N 1
ATOM 2478 C CA . ALA A 1 298 ? 13.578 -8.051 -48.815 1.00 75.31 298 ALA A CA 1
ATOM 2479 C C . ALA A 1 298 ? 13.653 -9.456 -49.440 1.00 75.31 298 ALA A C 1
ATOM 2481 O O . ALA A 1 298 ? 13.444 -9.604 -50.649 1.00 75.31 298 ALA A O 1
ATOM 2482 N N . ILE A 1 299 ? 13.927 -10.488 -48.635 1.00 72.81 299 ILE A N 1
ATOM 2483 C CA . ILE A 1 299 ? 13.919 -11.892 -49.066 1.00 72.81 299 ILE A CA 1
ATOM 2484 C C . ILE A 1 299 ? 12.502 -12.325 -49.438 1.00 72.81 299 ILE A C 1
ATOM 2486 O O . ILE A 1 299 ? 12.322 -12.932 -50.495 1.00 72.81 299 ILE A O 1
ATOM 2490 N N . ASP A 1 300 ? 11.503 -11.981 -48.629 1.00 75.19 300 ASP A N 1
ATOM 2491 C CA . ASP A 1 300 ? 10.109 -12.327 -48.902 1.00 75.19 300 ASP A CA 1
ATOM 2492 C C . ASP A 1 300 ? 9.600 -11.643 -50.182 1.00 75.19 300 ASP A C 1
ATOM 2494 O O . ASP A 1 300 ? 9.046 -12.279 -51.083 1.00 75.19 300 ASP A O 1
ATOM 2498 N N . LYS A 1 301 ? 9.958 -10.367 -50.371 1.00 74.56 301 LYS A N 1
ATOM 2499 C CA . LYS A 1 301 ? 9.689 -9.620 -51.608 1.00 74.56 301 LYS A CA 1
ATOM 2500 C C . LYS A 1 301 ? 10.412 -10.201 -52.829 1.00 74.56 301 LYS A C 1
ATOM 2502 O O . LYS A 1 301 ? 9.885 -10.158 -53.935 1.00 74.56 301 LYS A O 1
ATOM 2507 N N . ARG A 1 302 ? 11.611 -10.773 -52.674 1.00 71.00 302 ARG A N 1
ATOM 2508 C CA . ARG A 1 302 ? 12.301 -11.475 -53.775 1.00 71.00 302 ARG A CA 1
ATOM 2509 C C . ARG A 1 302 ? 11.710 -12.853 -54.054 1.00 71.00 302 ARG A C 1
ATOM 2511 O O . ARG A 1 302 ? 11.672 -13.248 -55.217 1.00 71.00 302 ARG A O 1
ATOM 2518 N N . ARG A 1 303 ? 11.230 -13.574 -53.037 1.00 67.31 303 ARG A N 1
ATOM 2519 C CA . ARG A 1 303 ? 10.514 -14.847 -53.214 1.00 67.31 303 ARG A CA 1
ATOM 2520 C C . ARG A 1 303 ? 9.183 -14.642 -53.928 1.00 67.31 303 ARG A C 1
ATOM 2522 O O . ARG A 1 303 ? 8.881 -15.412 -54.836 1.00 67.31 303 ARG A O 1
ATOM 2529 N N . SER A 1 304 ? 8.448 -13.576 -53.612 1.00 60.84 304 SER A N 1
ATOM 2530 C CA . SER A 1 304 ? 7.224 -13.228 -54.340 1.00 60.84 304 SER A CA 1
ATOM 2531 C C . SER A 1 304 ? 7.512 -12.815 -55.786 1.00 60.84 304 SER A C 1
ATOM 2533 O O . SER A 1 304 ? 6.828 -13.274 -56.695 1.00 60.84 304 SER A O 1
ATOM 2535 N N . VAL A 1 305 ? 8.590 -12.067 -56.048 1.00 62.16 305 VAL A N 1
ATOM 2536 C CA . VAL A 1 305 ? 9.030 -11.751 -57.421 1.00 62.16 305 VAL A CA 1
ATOM 2537 C C . VAL A 1 305 ? 9.491 -13.005 -58.179 1.00 62.16 305 VAL A C 1
ATOM 2539 O O . VAL A 1 305 ? 9.177 -13.150 -59.357 1.00 62.16 305 VAL A O 1
ATOM 2542 N N . GLY A 1 306 ? 10.176 -13.944 -57.521 1.00 61.62 306 GLY A N 1
ATOM 2543 C CA . GLY A 1 306 ? 10.552 -15.235 -58.108 1.00 61.62 306 GLY A CA 1
ATOM 2544 C C . GLY A 1 306 ? 9.341 -16.106 -58.457 1.00 61.62 306 GLY A C 1
ATOM 2545 O O . GLY A 1 306 ? 9.297 -16.689 -59.539 1.00 61.62 306 GLY A O 1
ATOM 2546 N N . ALA A 1 307 ? 8.324 -16.136 -57.591 1.00 57.66 307 ALA A N 1
ATOM 2547 C CA . ALA A 1 307 ? 7.055 -16.812 -57.856 1.00 57.66 307 ALA A CA 1
ATOM 2548 C C . ALA A 1 307 ? 6.278 -16.150 -59.008 1.00 57.66 307 ALA A C 1
ATOM 2550 O O . ALA A 1 307 ? 5.720 -16.847 -59.853 1.00 57.66 307 ALA A O 1
ATOM 2551 N N . VAL A 1 308 ? 6.303 -14.817 -59.099 1.00 57.97 308 VAL A N 1
ATOM 2552 C CA . VAL A 1 308 ? 5.702 -14.061 -60.208 1.00 57.97 308 VAL A CA 1
ATOM 2553 C C . VAL A 1 308 ? 6.431 -14.327 -61.526 1.00 57.97 308 VAL A C 1
ATOM 2555 O O . VAL A 1 308 ? 5.766 -14.533 -62.535 1.00 57.97 308 VAL A O 1
ATOM 2558 N N . TRP A 1 309 ? 7.766 -14.410 -61.538 1.00 61.78 309 TRP A N 1
ATOM 2559 C CA . TRP A 1 309 ? 8.529 -14.785 -62.737 1.00 61.78 309 TRP A CA 1
ATOM 2560 C C . TRP A 1 309 ? 8.305 -16.239 -63.159 1.00 61.78 309 TRP A C 1
ATOM 2562 O O . TRP A 1 309 ? 8.227 -16.505 -64.354 1.00 61.78 309 TRP A O 1
ATOM 2572 N N . LEU A 1 310 ? 8.146 -17.170 -62.214 1.00 60.97 310 LEU A N 1
ATOM 2573 C CA . LEU A 1 310 ? 7.771 -18.558 -62.510 1.00 60.97 310 LEU A CA 1
ATOM 2574 C C . LEU A 1 310 ? 6.349 -18.660 -63.076 1.00 60.97 310 LEU A C 1
ATOM 2576 O O . LEU A 1 310 ? 6.134 -19.388 -64.042 1.00 60.97 310 LEU A O 1
ATOM 2580 N N . LEU A 1 311 ? 5.397 -17.895 -62.535 1.00 55.69 311 LEU A N 1
ATOM 2581 C CA . LEU A 1 311 ? 4.037 -17.799 -63.071 1.00 55.69 311 LEU A CA 1
ATOM 2582 C C . LEU A 1 311 ? 4.013 -17.147 -64.460 1.00 55.69 311 LEU A C 1
ATOM 2584 O O . LEU A 1 311 ? 3.316 -17.640 -65.341 1.00 55.69 311 LEU A O 1
ATOM 2588 N N . LEU A 1 312 ? 4.808 -16.098 -64.688 1.00 55.50 312 LEU A N 1
ATOM 2589 C CA . LEU A 1 312 ? 4.977 -15.462 -65.999 1.00 55.50 312 LEU A CA 1
ATOM 2590 C C . LEU A 1 312 ? 5.637 -16.403 -67.010 1.00 55.50 312 LEU A C 1
ATOM 2592 O O . LEU A 1 312 ? 5.174 -16.491 -68.142 1.00 55.50 312 LEU A O 1
ATOM 2596 N N . ALA A 1 313 ? 6.671 -17.147 -66.616 1.00 63.78 313 ALA A N 1
ATOM 2597 C CA . ALA A 1 313 ? 7.317 -18.133 -67.477 1.00 63.78 313 ALA A CA 1
ATOM 2598 C C . ALA A 1 313 ? 6.376 -19.303 -67.812 1.00 63.78 313 ALA A C 1
ATOM 2600 O O . ALA A 1 313 ? 6.353 -19.758 -68.954 1.00 63.78 313 ALA A O 1
ATOM 2601 N N . ALA A 1 314 ? 5.554 -19.748 -66.856 1.00 59.34 314 ALA A N 1
ATOM 2602 C CA . ALA A 1 314 ? 4.528 -20.763 -67.085 1.00 59.34 314 ALA A CA 1
ATOM 2603 C C . ALA A 1 314 ? 3.406 -20.261 -68.013 1.00 59.34 314 ALA A C 1
ATOM 2605 O O . ALA A 1 314 ? 2.956 -21.004 -68.884 1.00 59.34 314 ALA A O 1
ATOM 2606 N N . LEU A 1 315 ? 2.997 -18.995 -67.878 1.00 55.91 315 LEU A N 1
ATOM 2607 C CA . LEU A 1 315 ? 2.029 -18.345 -68.769 1.00 55.91 315 LEU A CA 1
ATOM 2608 C C . LEU A 1 315 ? 2.578 -18.184 -70.189 1.00 55.91 315 LEU A C 1
ATOM 2610 O O . LEU A 1 315 ? 1.905 -18.520 -71.156 1.00 55.91 315 LEU A O 1
ATOM 2614 N N . VAL A 1 316 ? 3.816 -17.718 -70.340 1.00 68.69 316 VAL A N 1
ATOM 2615 C CA . VAL A 1 316 ? 4.446 -17.595 -71.661 1.00 68.69 316 VAL A CA 1
ATOM 2616 C C . VAL A 1 316 ? 4.647 -18.983 -72.285 1.00 68.69 316 VAL A C 1
ATOM 2618 O O . VAL A 1 316 ? 4.347 -19.176 -73.460 1.00 68.69 316 VAL A O 1
ATOM 2621 N N . GLY A 1 317 ? 5.054 -19.984 -71.500 1.00 59.53 317 GLY A N 1
ATOM 2622 C CA . GLY A 1 317 ? 5.187 -21.369 -71.960 1.00 59.53 317 GLY A CA 1
ATOM 2623 C C . GLY A 1 317 ? 3.872 -21.998 -72.440 1.00 59.53 317 GLY A C 1
ATOM 2624 O O . GLY A 1 317 ? 3.878 -22.727 -73.432 1.00 59.53 317 GLY A O 1
ATOM 2625 N N . SER A 1 318 ? 2.735 -21.690 -71.804 1.00 56.19 318 SER A N 1
ATOM 2626 C CA . SER A 1 318 ? 1.424 -22.220 -72.213 1.00 56.19 318 SER A CA 1
ATOM 2627 C C . SER A 1 318 ? 0.870 -21.557 -73.481 1.00 56.19 318 SER A C 1
ATOM 2629 O O . SER A 1 318 ? 0.242 -22.232 -74.302 1.00 56.19 318 SER A O 1
ATOM 2631 N N . PHE A 1 319 ? 1.172 -20.274 -73.708 1.00 55.44 319 PHE A N 1
ATOM 2632 C CA . PHE A 1 319 ? 0.809 -19.573 -74.946 1.00 55.44 319 PHE A CA 1
ATOM 2633 C C . PHE A 1 319 ? 1.589 -20.066 -76.174 1.00 55.44 319 PHE A C 1
ATOM 2635 O O . PHE A 1 319 ? 1.024 -20.145 -77.261 1.00 55.44 319 PHE A O 1
ATOM 2642 N N . PHE A 1 320 ? 2.858 -20.454 -76.025 1.00 58.50 320 PHE A N 1
ATOM 2643 C CA . PHE A 1 320 ? 3.630 -21.010 -77.146 1.00 58.50 320 PHE A CA 1
ATOM 2644 C C . PHE A 1 320 ? 3.384 -22.510 -77.373 1.00 58.50 320 PHE A C 1
ATOM 2646 O O . PHE A 1 320 ? 3.454 -22.970 -78.511 1.00 58.50 320 PHE A O 1
ATOM 2653 N N . GLY A 1 321 ? 3.029 -23.270 -76.331 1.00 51.41 321 GLY A N 1
ATOM 2654 C CA . GLY A 1 321 ? 2.703 -24.697 -76.456 1.00 51.41 321 GLY A CA 1
ATOM 2655 C C . GLY A 1 321 ? 1.408 -24.993 -77.225 1.00 51.41 321 GLY A C 1
ATOM 2656 O O . GLY A 1 321 ? 1.253 -26.088 -77.755 1.00 51.41 321 GLY A O 1
ATOM 2657 N N . THR A 1 322 ? 0.496 -24.023 -77.327 1.00 50.88 322 THR A N 1
ATOM 2658 C CA . THR A 1 322 ? -0.797 -24.166 -78.025 1.00 50.88 322 THR A CA 1
ATOM 2659 C C . THR A 1 322 ? -0.771 -23.716 -79.488 1.00 50.88 322 THR A C 1
ATOM 2661 O O . THR A 1 322 ? -1.699 -24.023 -80.224 1.00 50.88 322 THR A O 1
ATOM 2664 N N . ALA A 1 323 ? 0.296 -23.052 -79.944 1.00 50.19 323 ALA A N 1
ATOM 2665 C CA . ALA A 1 323 ? 0.460 -22.629 -81.340 1.00 50.19 323 ALA A CA 1
ATOM 2666 C C . ALA A 1 323 ? 1.186 -23.667 -82.226 1.00 50.19 323 ALA A C 1
ATOM 2668 O O . ALA A 1 323 ? 1.393 -23.423 -83.413 1.00 50.19 323 ALA A O 1
ATOM 2669 N N . ILE A 1 324 ? 1.602 -24.805 -81.654 1.00 52.31 324 ILE A N 1
ATOM 2670 C CA . ILE A 1 324 ? 2.368 -25.869 -82.336 1.00 52.31 324 ILE A CA 1
ATOM 2671 C C . ILE A 1 324 ? 1.527 -27.157 -82.511 1.00 52.31 324 ILE A C 1
ATOM 2673 O O . ILE A 1 324 ? 2.054 -28.201 -82.886 1.00 52.31 324 ILE A O 1
ATOM 2677 N N . TRP A 1 325 ? 0.210 -27.093 -82.298 1.00 47.34 325 TRP A N 1
ATOM 2678 C CA . TRP A 1 325 ? -0.707 -28.207 -82.565 1.00 47.34 325 TRP A CA 1
ATOM 2679 C C . TRP A 1 325 ? -1.803 -27.842 -83.557 1.00 47.34 325 TRP A C 1
ATOM 2681 O O . TRP A 1 325 ? -2.401 -26.755 -83.393 1.00 47.34 325 TRP A O 1
#

Secondary structure (DSSP, 8-state):
---PPPPHHHHHHHHS-HHHHHHHHH-TTS-HHHHHHHHHT---TT----TTSPPPPHHHHHHHHHHHTT-TTTS----GGGS-HHHHHHHHHHHHHHHHHHHHS---HHHHHHHHHHHTT----S---S-HHHHHHHTPPPGGGTT---TT-HHHHHHHHHHHHHSPP-HHHHT-S-HHHHHHHHHH--TTSHHHHT--THHHHHH-TTHHHHHTT-HHHHH-HHHHHHHHHHHHHHHHHS--HHHHHHHHHHHHHHHHH-GGGTGGGTT-THHHHHHHHHHHHHHHHHHHHHHHHHHHHHHHHHHHHHHHHHHHHHHHHTS--